Protein AF-A0A8T4PYJ3-F1 (afdb_monomer_lite)

Radius of gyration: 24.44 Å; chains: 1; bounding box: 60×29×69 Å

Structure (mmCIF, N/CA/C/O backbone):
data_AF-A0A8T4PYJ3-F1
#
_entry.id   AF-A0A8T4PYJ3-F1
#
loop_
_atom_site.group_PDB
_atom_site.id
_atom_site.type_symbol
_atom_site.label_atom_id
_atom_site.label_alt_id
_atom_site.label_comp_id
_atom_site.label_asym_id
_atom_site.label_entity_id
_atom_site.label_seq_id
_atom_site.pdbx_PDB_ins_code
_atom_site.Cartn_x
_atom_site.Cartn_y
_atom_site.Cartn_z
_atom_site.occupancy
_atom_site.B_iso_or_equiv
_atom_site.auth_seq_id
_atom_site.auth_comp_id
_atom_site.auth_asym_id
_atom_site.auth_atom_id
_atom_site.pdbx_PDB_model_num
ATOM 1 N N . MET A 1 1 ? 39.683 3.654 -13.444 1.00 40.28 1 MET A N 1
ATOM 2 C CA . MET A 1 1 ? 38.482 3.177 -12.714 1.00 40.28 1 MET A CA 1
ATOM 3 C C . MET A 1 1 ? 37.579 4.296 -12.174 1.00 40.28 1 MET A C 1
ATOM 5 O O . MET A 1 1 ? 36.386 4.210 -12.408 1.00 40.28 1 MET A O 1
ATOM 9 N N . LYS A 1 2 ? 38.078 5.385 -11.558 1.00 26.36 2 LYS A N 1
ATOM 10 C CA . LYS A 1 2 ? 37.210 6.480 -11.047 1.00 26.36 2 LYS A CA 1
ATOM 11 C C . LYS A 1 2 ? 36.545 7.378 -12.116 1.00 26.36 2 LYS A C 1
ATOM 13 O O . LYS A 1 2 ? 35.480 7.921 -11.864 1.00 26.36 2 LYS A O 1
ATOM 18 N N . LYS A 1 3 ? 37.121 7.502 -13.321 1.00 25.11 3 LYS A N 1
ATOM 19 C CA . LYS A 1 3 ? 36.569 8.345 -14.409 1.00 25.11 3 LYS A CA 1
ATOM 20 C C . LYS A 1 3 ? 35.465 7.668 -15.247 1.00 25.11 3 LYS A C 1
ATOM 22 O O . LYS A 1 3 ? 34.653 8.366 -15.833 1.00 25.11 3 LYS A O 1
ATOM 27 N N . LEU A 1 4 ? 35.394 6.330 -15.250 1.00 27.36 4 LEU A N 1
ATOM 28 C CA . LEU A 1 4 ? 34.370 5.560 -15.979 1.00 27.36 4 LEU A CA 1
ATOM 29 C C . LEU A 1 4 ? 33.040 5.494 -15.200 1.00 27.36 4 LEU A C 1
ATOM 31 O O . LEU A 1 4 ? 31.969 5.568 -15.787 1.00 27.36 4 LEU A O 1
ATOM 35 N N . PHE A 1 5 ? 33.119 5.439 -13.866 1.00 27.09 5 PHE A N 1
ATOM 36 C CA . PHE A 1 5 ? 31.958 5.440 -12.968 1.00 27.09 5 PHE A CA 1
ATOM 37 C C . PHE A 1 5 ? 31.241 6.802 -12.947 1.00 27.09 5 PHE A C 1
ATOM 39 O O . PHE A 1 5 ? 30.021 6.863 -12.861 1.00 27.09 5 PHE A O 1
ATOM 46 N N . LEU A 1 6 ? 31.994 7.898 -13.105 1.00 23.45 6 LEU A N 1
ATOM 47 C CA . LEU A 1 6 ? 31.446 9.255 -13.163 1.00 23.45 6 LEU A CA 1
ATOM 48 C C . LEU A 1 6 ? 30.715 9.527 -14.491 1.00 23.45 6 LEU A C 1
ATOM 50 O O . LEU A 1 6 ? 29.697 10.205 -14.496 1.00 23.45 6 LEU A O 1
ATOM 54 N N . PHE A 1 7 ? 31.177 8.947 -15.605 1.00 28.73 7 PHE A N 1
ATOM 55 C CA . PHE A 1 7 ? 30.516 9.091 -16.909 1.00 28.73 7 PHE A CA 1
ATOM 56 C C . PHE A 1 7 ? 29.247 8.225 -17.017 1.00 28.73 7 PHE A C 1
ATOM 58 O O . PHE A 1 7 ? 28.253 8.684 -17.578 1.00 28.73 7 PHE A O 1
ATOM 65 N N . PHE A 1 8 ? 29.250 7.032 -16.400 1.00 28.97 8 PHE A N 1
ATOM 66 C CA . PHE A 1 8 ? 28.081 6.146 -16.270 1.00 28.97 8 PHE A CA 1
ATOM 67 C C . PHE A 1 8 ? 26.987 6.755 -15.376 1.00 28.97 8 PHE A C 1
ATOM 69 O O . PHE A 1 8 ? 25.806 6.578 -15.645 1.00 28.97 8 PHE A O 1
ATOM 76 N N . LEU A 1 9 ? 27.363 7.543 -14.360 1.00 28.16 9 LEU A N 1
ATOM 77 C CA . LEU A 1 9 ? 26.413 8.304 -13.545 1.00 28.16 9 LEU A CA 1
ATOM 78 C C . LEU A 1 9 ? 25.854 9.518 -14.314 1.00 28.16 9 LEU A C 1
ATOM 80 O O . LEU A 1 9 ? 24.657 9.759 -14.276 1.00 28.16 9 LEU A O 1
ATOM 84 N N . ILE A 1 10 ? 26.689 10.257 -15.058 1.00 28.81 10 ILE A N 1
ATOM 85 C CA . ILE A 1 10 ? 26.297 11.513 -15.730 1.00 28.81 10 ILE A CA 1
ATOM 86 C C . ILE A 1 10 ? 25.428 11.286 -16.982 1.00 28.81 10 ILE A C 1
ATOM 88 O O . ILE A 1 10 ? 24.526 12.078 -17.237 1.00 28.81 10 ILE A O 1
ATOM 92 N N . THR A 1 11 ? 25.619 10.196 -17.734 1.00 29.64 11 THR A N 1
ATOM 93 C CA . THR A 1 11 ? 24.737 9.875 -18.881 1.00 29.64 11 THR A CA 1
ATOM 94 C C . THR A 1 11 ? 23.429 9.197 -18.465 1.00 29.64 11 THR A C 1
ATOM 96 O O . THR A 1 11 ? 22.411 9.412 -19.117 1.00 29.64 11 THR A O 1
ATOM 99 N N . LEU A 1 12 ? 23.408 8.490 -17.328 1.00 28.30 12 LEU A N 1
ATOM 100 C CA . LEU A 1 12 ? 22.177 7.977 -16.716 1.00 28.30 12 LEU A CA 1
ATOM 101 C C . LEU A 1 12 ? 21.389 9.075 -15.967 1.00 28.30 12 LEU A C 1
ATOM 103 O O . LEU A 1 12 ? 20.182 8.946 -15.790 1.00 28.30 12 LEU A O 1
ATOM 107 N N . LEU A 1 13 ? 22.034 10.176 -15.557 1.00 27.08 13 LEU A N 1
ATOM 108 C CA . LEU A 1 13 ? 21.401 11.301 -14.847 1.00 27.08 13 LEU A CA 1
ATOM 109 C C . LEU A 1 13 ? 20.693 12.316 -15.762 1.00 27.08 13 LEU A C 1
ATOM 111 O O . LEU A 1 13 ? 19.818 13.036 -15.284 1.00 27.08 13 LEU A O 1
ATOM 115 N N . LEU A 1 14 ? 21.028 12.390 -17.055 1.00 27.86 14 LEU A N 1
ATOM 116 C CA . LEU A 1 14 ? 20.532 13.463 -17.936 1.00 27.86 14 LEU A CA 1
ATOM 117 C C . LEU A 1 14 ? 19.271 13.116 -18.746 1.00 27.86 14 LEU A C 1
ATOM 119 O O . LEU A 1 14 ? 18.621 14.027 -19.249 1.00 27.86 14 LEU A O 1
ATOM 123 N N . LEU A 1 15 ? 18.877 11.842 -18.829 1.00 31.94 15 LEU A N 1
ATOM 124 C CA . LEU A 1 15 ? 17.635 11.409 -19.501 1.00 31.94 15 LEU A CA 1
ATOM 125 C C . LEU A 1 15 ? 16.570 10.861 -18.533 1.00 31.94 15 LEU A C 1
ATOM 127 O O . LEU A 1 15 ? 15.455 10.559 -18.952 1.00 31.94 15 LEU A O 1
ATOM 131 N N . SER A 1 16 ? 16.886 10.791 -17.237 1.00 35.06 16 SER A N 1
ATOM 132 C CA . SER A 1 16 ? 16.088 10.058 -16.245 1.00 35.06 16 SER A CA 1
ATOM 133 C C . SER A 1 16 ? 15.466 10.937 -15.168 1.00 35.06 16 SER A C 1
ATOM 135 O O . SER A 1 16 ? 14.689 10.422 -14.383 1.00 35.06 16 SER A O 1
ATOM 137 N N . SER A 1 17 ? 15.769 12.234 -15.068 1.00 36.66 17 SER A N 1
ATOM 138 C CA . SER A 1 17 ? 15.274 13.031 -13.933 1.00 36.66 17 SER A CA 1
ATOM 139 C C . SER A 1 17 ? 13.752 13.192 -13.945 1.00 36.66 17 SER A C 1
ATOM 141 O O . SER A 1 17 ? 13.126 13.062 -12.903 1.00 36.66 17 SER A O 1
ATOM 143 N N . VAL A 1 18 ? 13.140 13.388 -15.117 1.00 38.69 18 VAL A N 1
ATOM 144 C CA . VAL A 1 18 ? 11.680 13.532 -15.244 1.00 38.69 18 VAL A CA 1
ATOM 145 C C . VAL A 1 18 ? 10.974 12.178 -15.179 1.00 38.69 18 VAL A C 1
ATOM 147 O O . VAL A 1 18 ? 9.979 12.060 -14.474 1.00 38.69 18 VAL A O 1
ATOM 150 N N . ALA A 1 19 ? 11.504 11.143 -15.842 1.00 45.97 19 ALA A N 1
ATOM 151 C CA . ALA A 1 19 ? 10.936 9.794 -15.789 1.00 45.97 19 ALA A CA 1
ATOM 152 C C . ALA A 1 19 ? 11.077 9.176 -14.386 1.00 45.97 19 ALA A C 1
ATOM 154 O O . ALA A 1 19 ? 10.092 8.706 -13.826 1.00 45.97 19 ALA A O 1
ATOM 155 N N . ALA A 1 20 ? 12.252 9.279 -13.755 1.00 56.66 20 ALA A N 1
ATOM 156 C CA . ALA A 1 20 ? 12.471 8.809 -12.389 1.00 56.66 20 ALA A CA 1
ATOM 157 C C . ALA A 1 20 ? 11.654 9.611 -11.370 1.00 56.66 20 ALA A C 1
ATOM 159 O O . ALA A 1 20 ? 11.056 9.001 -10.490 1.00 56.66 20 ALA A O 1
ATOM 160 N N . GLN A 1 21 ? 11.557 10.942 -11.500 1.00 57.34 21 GLN A N 1
ATOM 161 C CA . GLN A 1 21 ? 10.687 11.734 -10.624 1.00 57.34 21 GLN A CA 1
ATOM 162 C C . GLN A 1 21 ? 9.213 11.365 -10.823 1.00 57.34 21 GLN A C 1
ATOM 164 O O . GLN A 1 21 ? 8.510 11.143 -9.844 1.00 57.34 21 GLN A O 1
ATOM 169 N N . SER A 1 22 ? 8.755 11.204 -12.068 1.00 67.19 22 SER A N 1
ATOM 170 C CA . SER A 1 22 ? 7.383 10.771 -12.343 1.00 67.19 22 SER A CA 1
ATOM 171 C C . SER A 1 22 ? 7.099 9.368 -11.800 1.00 67.19 22 SER A C 1
ATOM 173 O O . SER A 1 22 ? 6.019 9.124 -11.271 1.00 67.19 22 SER A O 1
ATOM 175 N N . ASN A 1 23 ? 8.083 8.464 -11.837 1.00 84.25 23 ASN A N 1
ATOM 176 C CA . ASN A 1 23 ? 7.970 7.135 -11.246 1.00 84.25 23 ASN A CA 1
ATOM 177 C C . ASN A 1 23 ? 7.866 7.215 -9.716 1.00 84.25 23 ASN A C 1
ATOM 179 O O . ASN A 1 23 ? 7.060 6.496 -9.129 1.00 84.25 23 ASN A O 1
ATOM 183 N N . LEU A 1 24 ? 8.632 8.104 -9.072 1.00 83.31 24 LEU A N 1
ATOM 184 C CA . LEU A 1 24 ? 8.543 8.352 -7.630 1.00 83.31 24 LEU A CA 1
ATOM 185 C C . LEU A 1 24 ? 7.174 8.922 -7.237 1.00 83.31 24 LEU A C 1
ATOM 187 O O . LEU A 1 24 ? 6.556 8.423 -6.300 1.00 83.31 24 LEU A O 1
ATOM 191 N N . ASP A 1 25 ? 6.656 9.901 -7.976 1.00 88.56 25 ASP A N 1
ATOM 192 C CA . ASP A 1 25 ? 5.344 10.498 -7.697 1.00 88.56 25 ASP A CA 1
ATOM 193 C C . ASP A 1 25 ? 4.218 9.456 -7.849 1.00 88.56 25 ASP A C 1
ATOM 195 O O . ASP A 1 25 ? 3.363 9.306 -6.973 1.00 88.56 25 ASP A O 1
ATOM 199 N N . LEU A 1 26 ? 4.266 8.639 -8.908 1.00 89.19 26 LEU A N 1
ATOM 200 C CA . LEU A 1 26 ? 3.312 7.549 -9.129 1.00 89.19 26 LEU A CA 1
ATOM 201 C C . LEU A 1 26 ? 3.383 6.482 -8.024 1.00 89.19 26 LEU A C 1
ATOM 203 O O . LEU A 1 26 ? 2.344 5.978 -7.588 1.00 89.19 26 LEU A O 1
ATOM 207 N N . GLN A 1 27 ? 4.582 6.141 -7.540 1.00 88.06 27 GLN A N 1
ATOM 208 C CA . GLN A 1 27 ? 4.754 5.236 -6.398 1.00 88.06 27 GLN A CA 1
ATOM 209 C C . GLN A 1 27 ? 4.223 5.850 -5.101 1.00 88.06 27 GLN A C 1
ATOM 211 O O . GLN A 1 27 ? 3.621 5.144 -4.286 1.00 88.06 27 GLN A O 1
ATOM 216 N N . LEU A 1 28 ? 4.429 7.152 -4.895 1.00 88.75 28 LEU A N 1
ATOM 217 C CA . LEU A 1 28 ? 3.908 7.874 -3.742 1.00 88.75 28 LEU A CA 1
ATOM 218 C C . LEU A 1 28 ? 2.377 7.806 -3.703 1.00 88.75 28 LEU A C 1
ATOM 220 O O . LEU A 1 28 ? 1.819 7.448 -2.667 1.00 88.75 28 LEU A O 1
ATOM 224 N N . GLU A 1 29 ? 1.704 8.041 -4.829 1.00 92.19 29 GLU A N 1
ATOM 225 C CA . GLU A 1 29 ? 0.245 7.920 -4.943 1.00 92.19 29 GLU A CA 1
ATOM 226 C C . GLU A 1 29 ? -0.263 6.516 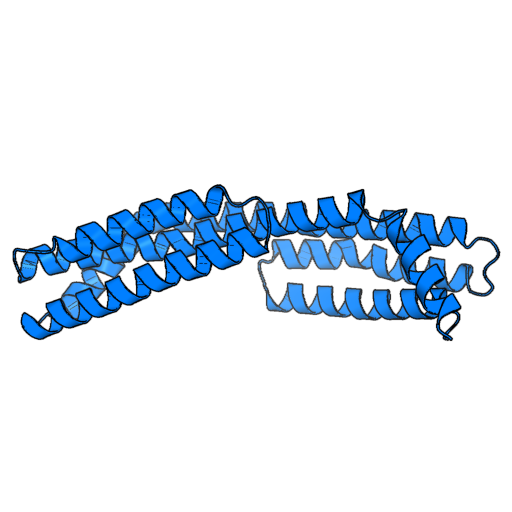-4.574 1.00 92.19 29 GLU A C 1
ATOM 228 O O . GLU A 1 29 ? -1.228 6.378 -3.817 1.00 92.19 29 GLU A O 1
ATOM 233 N N . VAL A 1 30 ? 0.419 5.455 -5.029 1.00 89.69 30 VAL A N 1
ATOM 234 C CA . VAL A 1 30 ? 0.076 4.069 -4.655 1.00 89.69 30 VAL A CA 1
ATOM 235 C C . VAL A 1 30 ? 0.202 3.857 -3.147 1.00 89.69 30 VAL A C 1
ATOM 237 O O . VAL A 1 30 ? -0.663 3.224 -2.528 1.00 89.69 30 VAL A O 1
ATOM 240 N N . ARG A 1 31 ? 1.267 4.388 -2.533 1.00 90.19 31 ARG A N 1
ATOM 241 C CA . ARG A 1 31 ? 1.483 4.292 -1.084 1.00 90.19 31 ARG A CA 1
ATOM 242 C C . ARG A 1 31 ? 0.410 5.053 -0.308 1.00 90.19 31 ARG A C 1
ATOM 244 O O . ARG A 1 31 ? -0.129 4.497 0.646 1.00 90.19 31 ARG A O 1
ATOM 251 N N . LEU A 1 32 ? 0.063 6.267 -0.730 1.00 90.50 32 LEU A N 1
ATOM 252 C CA . LEU A 1 32 ? -0.992 7.076 -0.114 1.00 90.50 32 LEU A CA 1
ATOM 253 C C . LEU A 1 32 ? -2.353 6.372 -0.174 1.00 90.50 32 LEU A C 1
ATOM 255 O O . LEU A 1 32 ? -3.028 6.262 0.850 1.00 90.50 32 LEU A O 1
ATOM 259 N N . ALA A 1 33 ? -2.722 5.806 -1.327 1.00 89.81 33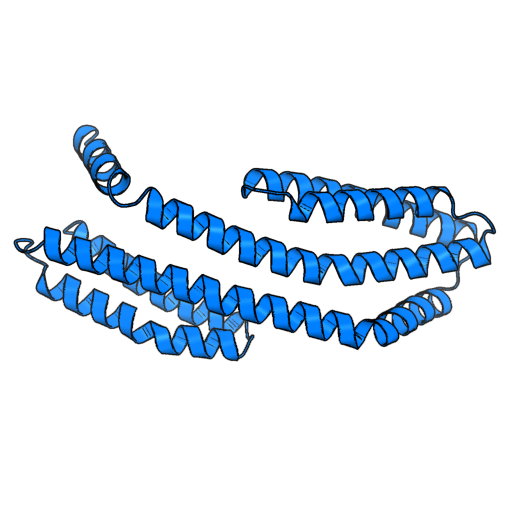 ALA A N 1
ATOM 260 C CA . ALA A 1 33 ? -3.967 5.051 -1.472 1.00 89.81 33 ALA A CA 1
ATOM 261 C C . ALA A 1 33 ? -4.009 3.805 -0.565 1.00 89.81 33 ALA A C 1
ATOM 263 O O . ALA A 1 33 ? -5.045 3.489 0.025 1.00 89.81 33 ALA A O 1
ATOM 264 N N . ASN A 1 34 ? -2.881 3.103 -0.407 1.00 90.06 34 ASN A N 1
ATOM 265 C CA . ASN A 1 34 ? -2.796 1.959 0.502 1.00 90.06 34 ASN A CA 1
ATOM 266 C C . ASN A 1 34 ? -2.919 2.376 1.973 1.00 90.06 34 ASN A C 1
ATOM 268 O O . ASN A 1 34 ? -3.587 1.698 2.751 1.00 90.06 34 ASN A O 1
ATOM 272 N N . LEU A 1 35 ? -2.282 3.483 2.355 1.00 90.06 35 LEU A N 1
ATOM 273 C CA . LEU A 1 35 ? -2.336 4.005 3.719 1.00 90.06 35 LEU A CA 1
ATOM 274 C C . LEU A 1 35 ? -3.742 4.451 4.093 1.00 90.06 35 LEU A C 1
ATOM 276 O O . LEU A 1 35 ? -4.186 4.135 5.189 1.00 90.06 35 LEU A O 1
ATOM 280 N N . GLU A 1 36 ? -4.468 5.103 3.185 1.00 89.38 36 GLU A N 1
ATOM 281 C CA . GLU A 1 36 ? -5.872 5.452 3.410 1.00 89.38 36 GLU A CA 1
ATOM 282 C C . GLU A 1 36 ? -6.711 4.198 3.706 1.00 89.38 36 GLU A C 1
ATOM 284 O O . GLU A 1 36 ? -7.430 4.132 4.707 1.00 89.38 36 GLU A O 1
ATOM 289 N N . ARG A 1 37 ? -6.542 3.154 2.885 1.00 90.75 37 ARG A N 1
ATOM 290 C CA . ARG A 1 37 ? -7.197 1.853 3.075 1.00 90.75 37 ARG A CA 1
ATOM 291 C C . ARG A 1 37 ? -6.838 1.206 4.418 1.00 90.75 37 ARG A C 1
ATOM 293 O O . ARG A 1 37 ? -7.704 0.608 5.048 1.00 90.75 37 ARG A O 1
ATOM 300 N N . MET A 1 38 ? -5.581 1.298 4.853 1.00 89.00 38 MET A N 1
ATOM 301 C CA . MET A 1 38 ? -5.102 0.706 6.112 1.00 89.00 38 MET A CA 1
ATOM 302 C C . MET A 1 38 ? -5.484 1.520 7.355 1.00 89.00 38 MET A C 1
ATOM 304 O O . MET A 1 38 ? -5.727 0.945 8.414 1.00 89.00 38 MET A O 1
ATOM 308 N N . ALA A 1 39 ? -5.554 2.846 7.244 1.00 89.38 39 ALA A N 1
ATOM 309 C CA . ALA A 1 39 ? -5.868 3.736 8.357 1.00 89.38 39 ALA A CA 1
ATOM 310 C C . ALA A 1 39 ? -7.343 3.649 8.768 1.00 89.38 39 ALA A C 1
ATOM 312 O O . ALA A 1 39 ? -7.664 3.814 9.945 1.00 89.38 39 ALA A O 1
ATOM 313 N N . ARG A 1 40 ? -8.249 3.359 7.825 1.00 93.50 40 ARG A N 1
ATOM 314 C CA . ARG A 1 40 ? -9.690 3.352 8.099 1.00 93.50 40 ARG A CA 1
ATOM 315 C C . ARG A 1 40 ? -10.127 2.272 9.109 1.00 93.50 40 ARG A C 1
ATOM 317 O O . ARG A 1 40 ? -10.838 2.622 10.048 1.00 93.50 40 ARG A O 1
ATOM 324 N N . PRO A 1 41 ? -9.687 1.001 9.027 1.00 91.75 41 PRO A N 1
ATOM 325 C CA . PRO A 1 41 ? -9.962 0.016 10.079 1.00 91.75 41 PRO A CA 1
ATOM 326 C C . PRO A 1 41 ? -9.425 0.414 11.459 1.00 91.75 41 PRO A C 1
ATOM 328 O O . PRO A 1 41 ? -10.079 0.147 12.469 1.00 91.75 41 PRO A O 1
ATOM 331 N N . ILE A 1 42 ? -8.259 1.071 11.515 1.00 93.81 42 ILE A N 1
ATOM 332 C CA . ILE A 1 42 ? -7.675 1.572 12.770 1.00 93.81 42 ILE A CA 1
ATOM 333 C C . ILE A 1 42 ? -8.595 2.635 13.367 1.00 93.81 42 ILE A C 1
ATOM 335 O O . ILE A 1 42 ? -8.995 2.513 14.520 1.00 93.81 42 ILE A O 1
ATOM 339 N N . GLU A 1 43 ? -9.002 3.617 12.564 1.00 95.38 43 GLU A N 1
ATOM 340 C CA . GLU A 1 43 ? -9.934 4.668 12.972 1.00 95.38 43 GLU A CA 1
ATOM 341 C C . GLU A 1 43 ? -11.231 4.091 13.557 1.00 95.38 43 GLU A C 1
ATOM 343 O O . GLU A 1 43 ? -11.604 4.424 14.682 1.00 95.38 43 GLU A O 1
ATOM 348 N N . ILE A 1 44 ? -11.895 3.185 12.829 1.00 96.88 44 ILE A N 1
ATOM 349 C CA . ILE A 1 44 ? -13.143 2.548 13.280 1.00 96.88 44 ILE A CA 1
ATOM 350 C C . ILE A 1 44 ? -12.931 1.786 14.594 1.00 96.88 44 ILE A C 1
ATOM 352 O O . ILE A 1 44 ? -13.767 1.848 15.497 1.00 96.88 44 ILE A O 1
ATOM 356 N N . THR A 1 45 ? -11.795 1.103 14.731 1.00 95.44 45 THR A N 1
ATOM 357 C CA . THR A 1 45 ? -11.436 0.393 15.964 1.00 95.44 45 THR A CA 1
ATOM 358 C C . THR A 1 45 ? -11.242 1.363 17.127 1.00 95.44 45 THR A C 1
ATOM 360 O O . THR A 1 45 ? -11.764 1.113 18.213 1.00 95.44 45 THR A O 1
ATOM 363 N N . MET A 1 46 ? -10.569 2.496 16.905 1.00 97.31 46 MET A N 1
ATOM 364 C CA . MET A 1 46 ? -10.405 3.533 17.925 1.00 97.31 46 MET A CA 1
ATOM 365 C C . MET A 1 46 ? -11.761 4.095 18.364 1.00 97.31 46 MET A C 1
ATOM 367 O O . MET A 1 46 ? -12.010 4.201 19.561 1.00 97.31 46 MET A O 1
ATOM 371 N N . TYR A 1 47 ? -12.679 4.375 17.431 1.00 97.38 47 TYR A N 1
ATOM 372 C CA . TYR A 1 47 ? -14.043 4.795 17.777 1.00 97.38 47 TYR A CA 1
ATOM 373 C C . TYR A 1 47 ? -14.764 3.769 18.661 1.00 97.38 47 TYR A C 1
ATOM 375 O O . TYR A 1 47 ? -15.299 4.137 19.710 1.00 97.38 47 TYR A O 1
ATOM 383 N N . ALA A 1 48 ? -14.751 2.491 18.271 1.00 97.12 48 ALA A N 1
ATOM 384 C CA . ALA A 1 48 ? -15.417 1.427 19.018 1.00 97.12 48 ALA A CA 1
ATOM 385 C C . ALA A 1 48 ? -14.816 1.237 20.422 1.00 97.12 48 ALA A C 1
ATOM 387 O O . ALA A 1 48 ? -15.553 1.123 21.402 1.00 97.12 48 ALA A O 1
ATOM 388 N N . MET A 1 49 ? -13.484 1.250 20.534 1.00 96.81 49 MET A N 1
ATOM 389 C CA . MET A 1 49 ? -12.781 1.101 21.810 1.00 96.81 49 MET A CA 1
ATOM 390 C C . MET A 1 49 ? -13.009 2.294 22.739 1.00 96.81 49 MET A C 1
ATOM 392 O O . MET A 1 49 ? -13.283 2.090 23.917 1.00 96.81 49 MET A O 1
ATOM 396 N N . THR A 1 50 ? -12.956 3.527 22.227 1.00 97.06 50 THR A N 1
ATOM 397 C CA . THR A 1 50 ? -13.256 4.728 23.022 1.00 97.06 50 THR A CA 1
ATOM 398 C C . THR A 1 50 ? -14.692 4.706 23.539 1.00 97.06 50 THR A C 1
ATOM 400 O O . THR A 1 50 ? -14.911 5.008 24.707 1.00 97.06 50 THR A O 1
ATOM 403 N N . SER A 1 51 ? -15.663 4.318 22.701 1.00 96.12 51 SER A N 1
ATOM 404 C CA . SER A 1 51 ? -17.061 4.170 23.135 1.00 96.12 51 SER A CA 1
ATOM 405 C C . SER A 1 51 ? -17.188 3.128 24.241 1.00 96.12 51 SER A C 1
ATOM 407 O O . SER A 1 51 ? -17.814 3.385 25.262 1.00 96.12 51 SER A O 1
ATOM 409 N N . TYR A 1 52 ? -16.561 1.963 24.059 1.00 96.56 52 TYR A N 1
ATOM 410 C CA . TYR A 1 52 ? -16.600 0.890 25.046 1.00 96.56 52 TYR A CA 1
ATOM 411 C C . TYR A 1 52 ? -15.991 1.305 26.389 1.00 96.56 52 TYR A C 1
ATOM 413 O O . TYR A 1 52 ? -16.593 1.051 27.427 1.00 96.56 52 TYR A O 1
ATOM 421 N N . ILE A 1 53 ? -14.829 1.967 26.379 1.00 96.81 53 ILE A N 1
ATOM 422 C CA . ILE A 1 53 ? -14.220 2.480 27.611 1.00 96.81 53 ILE A CA 1
ATOM 423 C C . ILE A 1 53 ? -15.118 3.528 28.269 1.00 96.81 53 ILE A C 1
ATOM 425 O O . ILE A 1 53 ? -15.330 3.453 29.473 1.00 96.81 53 ILE A O 1
ATOM 429 N N . GLY A 1 54 ? -15.720 4.434 27.494 1.00 95.19 54 GLY A N 1
ATOM 430 C CA . GLY A 1 54 ? -16.686 5.397 28.026 1.00 95.19 54 GLY A CA 1
ATOM 431 C C . GLY A 1 54 ? -17.875 4.729 28.727 1.00 95.19 54 GLY A C 1
ATOM 432 O O . GLY A 1 54 ? -18.308 5.201 29.771 1.00 95.19 54 GLY A O 1
ATOM 433 N N . GLU A 1 55 ? -18.362 3.598 28.210 1.00 95.06 55 GLU A N 1
ATOM 434 C CA . GLU A 1 55 ? -19.462 2.841 28.824 1.00 95.06 55 GLU A CA 1
ATOM 435 C C . GLU A 1 55 ? -19.078 2.159 30.144 1.00 95.06 55 GLU A C 1
ATOM 437 O O . GLU A 1 55 ? -19.917 2.071 31.037 1.00 95.06 55 GLU A O 1
ATOM 442 N N . ILE A 1 56 ? -17.842 1.660 30.280 1.00 94.12 56 ILE A N 1
ATOM 443 C CA . ILE A 1 56 ? -17.420 0.922 31.487 1.00 94.12 56 ILE A CA 1
ATOM 444 C C . ILE A 1 56 ? -16.735 1.795 32.545 1.00 94.12 56 ILE A C 1
ATOM 446 O O . ILE A 1 56 ? -16.771 1.445 33.719 1.00 94.12 56 ILE A O 1
ATOM 450 N N . ASN A 1 57 ? -16.101 2.897 32.141 1.00 88.69 57 ASN A N 1
ATOM 451 C CA . ASN A 1 57 ? -15.302 3.770 33.007 1.00 88.69 57 ASN A CA 1
ATOM 452 C C . ASN A 1 57 ? -15.959 5.143 33.235 1.00 88.69 57 ASN A C 1
ATOM 454 O O . ASN A 1 57 ? -15.557 5.879 34.128 1.00 88.69 57 ASN A O 1
ATOM 458 N N . GLY A 1 58 ? -16.927 5.546 32.402 1.00 85.88 58 GLY A N 1
ATOM 459 C CA . GLY A 1 58 ? -17.526 6.888 32.428 1.00 85.88 58 GLY A CA 1
ATOM 460 C C . GLY A 1 58 ? -16.616 8.008 31.900 1.00 85.88 58 GLY A C 1
ATOM 461 O O . GLY A 1 58 ? -17.118 9.046 31.476 1.00 85.88 58 GLY A O 1
ATOM 462 N N . ASP A 1 59 ? -15.299 7.786 31.853 1.00 90.69 59 ASP A N 1
ATOM 463 C CA . ASP A 1 59 ? -14.305 8.692 31.275 1.00 90.69 59 ASP A CA 1
ATOM 464 C C . ASP A 1 59 ? -13.472 7.983 30.195 1.00 90.69 59 ASP A C 1
ATOM 466 O O . ASP A 1 59 ? -12.901 6.911 30.401 1.00 90.69 59 ASP A O 1
ATOM 470 N N . ALA A 1 60 ? -13.398 8.602 29.019 1.00 94.12 60 ALA A N 1
ATOM 471 C CA . ALA A 1 60 ? -12.545 8.181 27.912 1.00 94.12 60 ALA A CA 1
ATOM 472 C C . ALA A 1 60 ? -11.822 9.379 27.270 1.00 94.12 60 ALA A C 1
ATOM 474 O O . ALA A 1 60 ? -11.438 9.322 26.101 1.00 94.12 60 ALA A O 1
ATOM 475 N N . SER A 1 61 ? -11.664 10.480 28.008 1.00 95.31 61 SER A N 1
ATOM 476 C CA . SER A 1 61 ? -11.126 11.758 27.529 1.00 95.31 61 SER A CA 1
ATOM 477 C C . SER A 1 61 ? -9.731 11.623 26.909 1.00 95.31 61 SER A C 1
ATOM 479 O O . SER A 1 61 ? -9.515 12.078 25.785 1.00 95.31 61 SER A O 1
ATOM 481 N N . ASN A 1 62 ? -8.799 10.918 27.561 1.00 96.00 62 ASN A N 1
ATOM 482 C CA . ASN A 1 62 ? -7.461 10.687 27.002 1.00 96.00 62 ASN A CA 1
ATOM 483 C C . ASN A 1 62 ? -7.517 9.885 25.688 1.00 96.00 62 ASN A C 1
ATOM 485 O O . ASN A 1 62 ? -6.866 10.228 24.700 1.00 96.00 62 ASN A O 1
ATOM 489 N N . MET A 1 63 ? -8.369 8.857 25.628 1.00 96.75 63 MET A N 1
ATOM 490 C CA . MET A 1 63 ? -8.587 8.092 24.398 1.00 96.75 63 MET A CA 1
ATOM 491 C C . MET A 1 63 ? -9.213 8.941 23.286 1.00 96.75 63 MET A C 1
ATOM 493 O O . MET A 1 63 ? -8.852 8.777 22.121 1.00 96.75 63 MET A O 1
ATOM 497 N N . GLN A 1 64 ? -10.129 9.855 23.620 1.00 96.75 64 GLN A N 1
ATOM 498 C CA . GLN A 1 64 ? -10.704 10.803 22.662 1.00 96.75 64 GLN A CA 1
ATOM 499 C C . GLN A 1 64 ? -9.631 11.743 22.102 1.00 96.75 64 GLN A C 1
ATOM 501 O O . GLN A 1 64 ? -9.579 11.925 20.884 1.00 96.75 64 GLN A O 1
ATOM 506 N N . SER A 1 65 ? -8.741 12.262 22.952 1.00 97.75 65 SER A N 1
ATOM 507 C CA . SER A 1 65 ? -7.601 13.091 22.542 1.00 97.75 65 SER A CA 1
ATOM 508 C C . SER A 1 65 ? -6.647 12.337 21.613 1.00 97.75 65 SER A C 1
ATOM 510 O O . SER A 1 65 ? -6.301 12.838 20.544 1.00 97.75 65 SER A O 1
ATOM 512 N N . LEU A 1 66 ? -6.275 11.100 21.956 1.00 97.50 66 LEU A N 1
ATOM 513 C CA . LEU A 1 66 ? -5.418 10.253 21.116 1.00 97.50 66 LEU A CA 1
ATOM 514 C C . LEU A 1 66 ? -6.079 9.913 19.774 1.00 97.50 66 LEU A C 1
ATOM 516 O O . LEU A 1 66 ? -5.423 9.944 18.734 1.00 97.50 66 LEU A O 1
ATOM 520 N N . LYS A 1 67 ? -7.389 9.643 19.773 1.00 96.94 67 LYS A N 1
ATOM 521 C CA . LYS A 1 67 ? -8.171 9.466 18.544 1.00 96.94 67 LYS A CA 1
ATOM 522 C C . LYS A 1 67 ? -8.160 10.728 17.682 1.00 96.94 67 LYS A C 1
ATOM 524 O O . LYS A 1 67 ? -7.925 10.615 16.485 1.00 96.94 67 LYS A O 1
ATOM 529 N N . SER A 1 68 ? -8.369 11.911 18.263 1.00 97.38 68 SER A N 1
ATOM 530 C CA . SER A 1 68 ? -8.283 13.179 17.523 1.00 97.38 68 SER A CA 1
ATOM 531 C C . SER A 1 68 ? -6.896 13.369 16.910 1.00 97.38 68 SER A C 1
ATOM 533 O O . SER A 1 68 ? -6.787 13.606 15.712 1.00 97.38 68 SER A O 1
ATOM 535 N N . GLY A 1 69 ? -5.835 13.140 17.690 1.00 96.81 69 GLY A N 1
ATOM 536 C CA . GLY A 1 69 ? -4.463 13.208 17.188 1.00 96.81 69 GLY A CA 1
ATOM 537 C C . GLY A 1 69 ? -4.196 12.224 16.044 1.00 96.81 69 GLY A C 1
ATOM 538 O O . GLY A 1 69 ? -3.475 12.551 15.104 1.00 96.81 69 GLY A O 1
ATOM 539 N N . PHE A 1 70 ? -4.806 11.035 16.069 1.00 94.88 70 PHE A N 1
ATOM 540 C CA . PHE A 1 70 ? -4.725 10.098 14.948 1.00 94.88 70 PHE A CA 1
ATOM 541 C C . PHE A 1 70 ? -5.444 10.623 13.699 1.00 94.88 70 PHE A C 1
ATOM 543 O O . PHE A 1 70 ? -4.924 10.458 12.598 1.00 94.88 70 PHE A O 1
ATOM 550 N N . LEU A 1 71 ? -6.604 11.273 13.836 1.00 94.69 71 LEU A N 1
ATOM 551 C CA . LEU A 1 71 ? -7.313 11.885 12.703 1.00 94.69 71 LEU A CA 1
ATOM 552 C C . LEU A 1 71 ? -6.506 13.031 12.074 1.00 94.69 71 LEU A C 1
ATOM 554 O O . LEU A 1 71 ? -6.443 13.134 10.843 1.00 94.69 71 LEU A O 1
ATOM 558 N N . ASP A 1 72 ? -5.832 13.832 12.898 1.00 95.75 72 ASP A N 1
ATOM 559 C CA . ASP A 1 72 ? -4.921 14.883 12.440 1.00 95.75 72 ASP A CA 1
ATOM 560 C C . ASP A 1 72 ? -3.709 14.277 11.717 1.00 95.75 72 ASP A C 1
ATOM 562 O O . ASP A 1 72 ? -3.375 14.679 10.598 1.00 95.75 72 ASP A O 1
ATOM 566 N N . ALA A 1 73 ? -3.096 13.237 12.294 1.00 89.75 73 ALA A N 1
ATOM 567 C CA . ALA A 1 73 ? -1.986 12.513 11.674 1.00 89.75 73 ALA A CA 1
ATOM 568 C C . ALA A 1 73 ? -2.400 11.848 10.350 1.00 89.75 73 ALA A C 1
ATOM 570 O O . ALA A 1 73 ? -1.668 11.927 9.362 1.00 89.75 73 ALA A O 1
ATOM 571 N N . LYS A 1 74 ? -3.600 11.255 10.288 1.00 89.69 74 LYS A N 1
ATOM 572 C CA . LYS A 1 74 ? -4.176 10.686 9.063 1.00 89.69 74 LYS A CA 1
ATOM 573 C C . LYS A 1 74 ? -4.342 11.753 7.982 1.00 89.69 74 LYS A C 1
ATOM 575 O O . LYS A 1 74 ? -3.978 11.524 6.831 1.00 89.69 74 LYS A O 1
ATOM 580 N N . SER A 1 75 ? -4.847 12.929 8.344 1.00 91.38 75 SER A N 1
ATOM 581 C CA . SER A 1 75 ? -4.989 14.051 7.408 1.00 91.38 75 SER A CA 1
ATOM 582 C C . SER A 1 75 ? -3.627 14.536 6.908 1.00 91.38 75 SER A C 1
ATOM 584 O O . SER A 1 75 ? -3.454 14.777 5.714 1.00 91.38 75 SER A O 1
ATOM 586 N N . ALA A 1 76 ? -2.627 14.586 7.790 1.00 90.06 76 ALA A N 1
ATOM 587 C CA . ALA A 1 76 ? -1.261 14.936 7.428 1.00 90.06 76 ALA A CA 1
ATOM 588 C C . ALA A 1 76 ? -0.610 13.935 6.459 1.00 90.06 76 ALA A C 1
ATOM 590 O O . ALA A 1 76 ? 0.180 14.384 5.627 1.00 90.06 76 ALA A O 1
ATOM 591 N N . LEU A 1 77 ? -0.925 12.630 6.532 1.00 84.81 77 LEU A N 1
ATOM 592 C CA . LEU A 1 77 ? -0.422 11.617 5.586 1.00 84.81 77 LEU A CA 1
ATOM 593 C C . LEU A 1 77 ? -0.782 11.979 4.143 1.00 84.81 77 LEU A C 1
ATOM 595 O O . LEU A 1 77 ? 0.081 11.921 3.274 1.00 84.81 77 LEU A O 1
ATOM 599 N N . ARG A 1 78 ? -2.023 12.420 3.899 1.00 83.88 78 ARG A N 1
ATOM 600 C CA . ARG A 1 78 ? -2.504 12.810 2.560 1.00 83.88 78 ARG A CA 1
ATOM 601 C C . ARG A 1 78 ? -1.773 14.020 1.978 1.00 83.88 78 ARG A C 1
ATOM 603 O O . ARG A 1 78 ? -1.766 14.196 0.768 1.00 83.88 78 ARG A O 1
ATOM 610 N N . ALA A 1 79 ? -1.182 14.852 2.833 1.00 89.75 79 ALA A N 1
ATOM 611 C CA . ALA A 1 79 ? -0.445 16.041 2.423 1.00 89.75 79 ALA A CA 1
ATOM 612 C C . ALA A 1 79 ? 1.034 15.764 2.101 1.00 89.75 79 ALA A C 1
ATOM 614 O O . ALA A 1 79 ? 1.732 16.689 1.684 1.00 89.75 79 ALA A O 1
ATOM 615 N N . ALA A 1 80 ? 1.523 14.535 2.313 1.00 88.50 80 ALA A N 1
ATOM 616 C CA . ALA A 1 80 ? 2.912 14.194 2.039 1.00 88.50 80 ALA A CA 1
ATOM 617 C C . ALA A 1 80 ? 3.223 14.306 0.542 1.00 88.50 80 ALA A C 1
ATOM 619 O O . ALA A 1 80 ? 2.507 13.747 -0.287 1.00 88.50 80 ALA A O 1
ATOM 620 N N . LYS A 1 81 ? 4.319 14.990 0.207 1.00 90.62 81 LYS A N 1
ATOM 621 C CA . LYS A 1 81 ? 4.763 15.191 -1.183 1.00 90.62 81 LYS A CA 1
ATOM 622 C C . LYS A 1 81 ? 5.971 14.346 -1.558 1.00 90.62 81 LYS A C 1
ATOM 624 O O . LYS A 1 81 ? 6.350 14.298 -2.720 1.00 90.62 81 LYS A O 1
ATOM 629 N N . THR A 1 82 ? 6.604 13.709 -0.577 1.00 90.06 82 THR A N 1
ATOM 630 C CA . THR A 1 82 ? 7.802 12.894 -0.787 1.00 90.06 82 THR A CA 1
ATOM 631 C C . THR A 1 82 ? 7.740 11.615 0.038 1.00 90.06 82 THR A C 1
ATOM 633 O O . THR A 1 82 ? 7.060 11.555 1.064 1.00 90.06 82 THR A O 1
ATOM 636 N N . HIS A 1 83 ? 8.482 10.586 -0.378 1.00 86.81 83 HIS A N 1
ATOM 637 C CA . HIS A 1 83 ? 8.584 9.341 0.385 1.00 86.81 83 HIS A CA 1
ATOM 638 C C . HIS A 1 83 ? 9.154 9.532 1.802 1.00 86.81 83 HIS A C 1
ATOM 640 O O . HIS A 1 83 ? 8.530 9.014 2.726 1.00 86.81 83 HIS A O 1
ATOM 646 N N . PRO A 1 84 ? 10.246 10.297 2.025 1.00 90.88 84 PRO A N 1
ATOM 647 C CA . PRO A 1 84 ? 10.762 10.510 3.378 1.00 90.88 84 PRO A CA 1
ATOM 648 C C . PRO A 1 84 ? 9.779 11.261 4.283 1.00 90.88 84 PRO A C 1
ATOM 650 O O . PRO A 1 84 ? 9.631 10.926 5.456 1.00 90.88 84 PRO A O 1
ATOM 653 N N . GLU A 1 85 ? 9.069 12.256 3.738 1.00 92.50 85 GLU A N 1
ATOM 654 C CA . GLU A 1 85 ? 8.014 12.954 4.476 1.00 92.50 85 GLU A CA 1
ATOM 655 C C . GLU A 1 85 ? 6.877 11.993 4.851 1.00 92.50 85 GLU A C 1
ATOM 657 O O . GLU A 1 85 ? 6.391 12.011 5.985 1.00 92.50 85 GLU A O 1
ATOM 662 N N . LEU A 1 86 ? 6.467 11.136 3.912 1.00 85.44 86 LEU A N 1
ATOM 663 C CA . LEU A 1 86 ? 5.450 10.124 4.158 1.00 85.44 86 LEU A CA 1
ATOM 664 C C . LEU A 1 86 ? 5.887 9.146 5.260 1.00 85.44 86 LEU A C 1
ATOM 666 O O . LEU A 1 86 ? 5.100 8.865 6.160 1.00 85.44 86 LEU A O 1
ATOM 670 N N . ASP A 1 87 ? 7.136 8.678 5.235 1.00 82.19 87 ASP A N 1
ATOM 671 C CA . ASP A 1 87 ? 7.693 7.765 6.241 1.00 82.19 87 ASP A CA 1
ATOM 672 C C . ASP A 1 87 ? 7.679 8.382 7.647 1.00 82.19 87 ASP A C 1
ATOM 674 O O . ASP A 1 87 ? 7.214 7.749 8.598 1.00 82.19 87 ASP A O 1
ATOM 678 N N . ALA A 1 88 ? 8.102 9.643 7.778 1.00 88.38 88 ALA A N 1
ATOM 679 C CA . ALA A 1 88 ? 8.066 10.363 9.050 1.00 88.38 88 ALA A CA 1
ATOM 680 C C . ALA A 1 88 ? 6.633 10.491 9.600 1.00 88.38 88 ALA A C 1
ATOM 682 O O . ALA A 1 88 ? 6.385 10.291 10.792 1.00 88.38 88 ALA A O 1
ATOM 683 N N . LYS A 1 89 ? 5.657 10.774 8.730 1.00 89.62 89 LYS A N 1
ATOM 684 C CA . LYS A 1 89 ? 4.244 10.874 9.125 1.00 89.62 89 LYS A CA 1
ATOM 685 C C . LYS A 1 89 ? 3.641 9.517 9.498 1.00 89.62 89 LYS A C 1
ATOM 687 O O . LYS A 1 89 ? 2.852 9.457 10.439 1.00 89.62 89 LYS A O 1
ATOM 692 N N . ILE A 1 90 ? 4.025 8.429 8.820 1.00 83.25 90 ILE A N 1
ATOM 693 C CA . ILE A 1 90 ? 3.623 7.061 9.196 1.00 83.25 90 ILE A CA 1
ATOM 694 C C . ILE A 1 90 ? 4.118 6.742 10.606 1.00 83.25 90 ILE A C 1
ATOM 696 O O . ILE A 1 90 ? 3.349 6.236 11.421 1.00 83.25 90 ILE A O 1
ATOM 700 N N . GLN A 1 91 ? 5.377 7.065 10.914 1.00 83.69 91 GLN A N 1
ATOM 701 C CA . GLN A 1 91 ? 5.941 6.850 12.248 1.00 83.69 91 GLN A CA 1
ATOM 702 C C . GLN A 1 91 ? 5.178 7.640 13.319 1.00 83.69 91 GLN A C 1
ATOM 704 O O . GLN A 1 91 ? 4.823 7.079 14.355 1.00 83.69 91 GLN A O 1
ATOM 709 N N . ALA A 1 92 ? 4.857 8.911 13.052 1.00 87.06 92 ALA A N 1
ATOM 710 C CA . ALA A 1 92 ? 4.066 9.736 13.964 1.00 87.06 92 ALA A CA 1
ATOM 711 C C . ALA A 1 92 ? 2.660 9.153 14.209 1.00 87.06 92 ALA A C 1
ATOM 713 O O . ALA A 1 92 ? 2.238 9.026 15.359 1.00 87.06 92 ALA A O 1
ATOM 714 N N . ALA A 1 93 ? 1.958 8.733 13.151 1.00 86.69 93 ALA A N 1
ATOM 715 C CA . ALA A 1 93 ? 0.657 8.075 13.274 1.00 86.69 93 ALA A CA 1
ATOM 716 C C . ALA A 1 93 ? 0.761 6.753 14.059 1.00 86.69 93 ALA A C 1
ATOM 718 O O . ALA A 1 93 ? -0.050 6.496 14.949 1.00 86.69 93 ALA A O 1
ATOM 719 N N . GLY A 1 94 ? 1.790 5.944 13.786 1.00 86.00 94 GLY A N 1
ATOM 720 C CA . GLY A 1 94 ? 2.059 4.690 14.492 1.00 86.00 94 GLY A CA 1
ATOM 721 C C . GLY A 1 94 ? 2.315 4.887 15.987 1.00 86.00 94 GLY A C 1
ATOM 722 O O . GLY A 1 94 ? 1.784 4.134 16.802 1.00 86.00 94 GLY A O 1
ATOM 723 N N . ALA A 1 95 ? 3.047 5.937 16.369 1.00 91.56 95 ALA A N 1
ATOM 724 C CA . ALA A 1 95 ? 3.271 6.280 17.772 1.00 91.56 95 ALA A CA 1
ATOM 725 C C . ALA A 1 95 ? 1.963 6.634 18.503 1.00 91.56 95 ALA A C 1
ATOM 727 O O . ALA A 1 95 ? 1.776 6.247 19.656 1.00 91.56 95 ALA A O 1
ATOM 728 N N . ILE A 1 96 ? 1.035 7.329 17.836 1.00 92.56 96 ILE A N 1
ATOM 729 C CA . ILE A 1 96 ? -0.286 7.646 18.400 1.00 92.56 96 ILE A CA 1
ATOM 730 C C . ILE A 1 96 ? -1.119 6.374 18.581 1.00 92.56 96 ILE A C 1
ATOM 732 O O . ILE A 1 96 ? -1.724 6.189 19.635 1.00 92.56 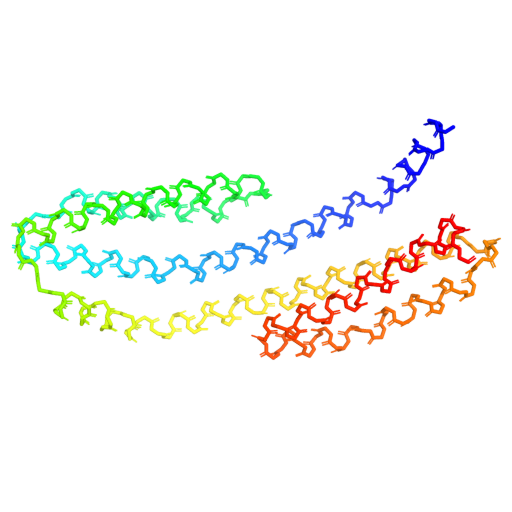96 ILE A O 1
ATOM 736 N N . VAL A 1 97 ? -1.113 5.472 17.594 1.00 91.38 97 VAL A N 1
ATOM 737 C CA . VAL A 1 97 ? -1.795 4.169 17.695 1.00 91.38 97 VAL A CA 1
ATOM 738 C C . VAL A 1 97 ? -1.225 3.337 18.849 1.00 91.38 97 VAL A C 1
ATOM 740 O O . VAL A 1 97 ? -1.991 2.736 19.601 1.00 91.38 97 VAL A O 1
ATOM 743 N N . GLY A 1 98 ? 0.100 3.344 19.034 1.00 92.88 98 GLY A N 1
ATOM 744 C CA . GLY A 1 98 ? 0.766 2.699 20.169 1.00 92.88 98 GLY A CA 1
ATOM 745 C C . GLY A 1 98 ? 0.261 3.231 21.512 1.00 92.88 98 GLY A C 1
ATOM 746 O O . GLY A 1 98 ? -0.264 2.461 22.315 1.00 92.88 98 GLY A O 1
ATOM 747 N N . LYS A 1 99 ? 0.303 4.556 21.702 1.00 97.69 99 LYS A N 1
ATOM 748 C CA . LYS A 1 99 ? -0.214 5.222 22.911 1.00 97.69 99 LYS A CA 1
ATOM 749 C C . LYS A 1 99 ? -1.695 4.931 23.151 1.00 97.69 99 LYS A C 1
ATOM 751 O O . LYS A 1 99 ? -2.099 4.669 24.278 1.00 97.69 99 LYS A O 1
ATOM 756 N N . PHE A 1 100 ? -2.513 4.935 22.097 1.00 97.00 100 PHE A N 1
ATOM 757 C CA . PHE A 1 100 ? -3.929 4.584 22.201 1.00 97.00 100 PHE A CA 1
ATOM 758 C C . PHE A 1 100 ? -4.126 3.137 22.655 1.00 97.00 100 PHE A C 1
ATOM 760 O O . PHE A 1 100 ? -4.983 2.868 23.494 1.00 97.00 100 PHE A O 1
ATOM 767 N N . SER A 1 101 ? -3.334 2.198 22.129 1.00 95.12 101 SER A N 1
ATOM 768 C CA . SER A 1 101 ? -3.410 0.798 22.546 1.00 95.12 101 SER A CA 1
ATOM 769 C C . SER A 1 101 ? -2.989 0.604 24.001 1.00 95.12 101 SER A C 1
ATOM 771 O O . SER A 1 101 ? -3.571 -0.251 24.670 1.00 95.12 101 SER A O 1
ATOM 773 N N . GLU A 1 102 ? -1.976 1.326 24.474 1.00 97.94 102 GLU A N 1
ATOM 774 C CA . GLU A 1 102 ? -1.528 1.290 25.870 1.00 97.94 102 GLU A CA 1
ATOM 775 C C . GLU A 1 102 ? -2.603 1.846 26.806 1.00 97.94 102 GLU A C 1
ATOM 777 O O . GLU A 1 102 ? -2.976 1.177 27.770 1.00 97.94 102 GLU A O 1
ATOM 782 N N . GLU A 1 103 ? -3.171 3.005 26.464 1.00 97.31 103 GLU A N 1
ATOM 783 C CA . GLU A 1 103 ? -4.278 3.615 27.201 1.00 97.31 103 GLU A CA 1
ATOM 784 C C . GLU A 1 103 ? -5.487 2.675 27.262 1.00 97.31 103 GLU A C 1
ATOM 786 O O . GLU A 1 103 ? -5.998 2.391 28.343 1.00 97.31 103 GLU A O 1
ATOM 791 N N . TYR A 1 104 ? -5.908 2.122 26.118 1.00 95.62 104 TYR A N 1
ATOM 792 C CA . TYR A 1 104 ? -7.018 1.173 26.067 1.00 95.62 104 TYR A CA 1
ATOM 793 C C . TYR A 1 104 ? -6.775 -0.028 26.982 1.00 95.62 104 TYR A C 1
ATOM 795 O O . TYR A 1 104 ? -7.653 -0.386 27.760 1.00 95.62 104 TYR A O 1
ATOM 803 N N . LYS A 1 105 ? -5.585 -0.643 26.921 1.00 96.50 105 LYS A N 1
ATOM 804 C CA . LYS A 1 105 ? -5.236 -1.791 27.773 1.00 96.50 105 LYS A CA 1
ATOM 805 C C . LYS A 1 105 ? -5.263 -1.423 29.254 1.00 96.50 105 LYS A C 1
ATOM 807 O O . LYS A 1 105 ? -5.773 -2.204 30.054 1.00 96.50 105 LYS A O 1
ATOM 812 N N . SER A 1 106 ? -4.734 -0.253 29.609 1.00 96.56 106 SER A N 1
ATOM 813 C CA . SER A 1 106 ? -4.743 0.257 30.981 1.00 96.56 106 SER A CA 1
ATOM 814 C C . SER A 1 106 ? -6.175 0.403 31.504 1.00 96.56 106 SER A C 1
ATOM 816 O O . SER A 1 106 ? -6.545 -0.237 32.491 1.00 96.56 106 SER A O 1
ATOM 818 N N . GLN A 1 107 ? -7.015 1.143 30.775 1.00 96.19 107 GLN A N 1
ATOM 819 C CA . GLN A 1 107 ? -8.413 1.399 31.130 1.00 96.19 107 GLN A CA 1
ATOM 820 C C . GLN A 1 107 ? -9.248 0.116 31.164 1.00 96.19 107 GLN A C 1
ATOM 822 O O . GLN A 1 107 ? -10.060 -0.086 32.069 1.00 96.19 107 GLN A O 1
ATOM 827 N N . PHE A 1 108 ? -9.028 -0.776 30.197 1.00 96.06 108 PHE A N 1
ATOM 828 C CA . PHE A 1 108 ? -9.696 -2.067 30.119 1.00 96.06 108 PHE A CA 1
ATOM 829 C C . PHE A 1 108 ? -9.382 -2.930 31.346 1.00 96.06 108 PHE A C 1
ATOM 831 O O . PHE A 1 108 ? -10.295 -3.474 31.962 1.00 96.06 108 PHE A O 1
ATOM 838 N N . ASN A 1 109 ? -8.109 -3.039 31.733 1.00 95.56 109 ASN A N 1
ATOM 839 C CA . ASN A 1 109 ? -7.701 -3.861 32.871 1.00 95.56 109 ASN A CA 1
ATOM 840 C C . ASN A 1 109 ? -8.155 -3.263 34.208 1.00 95.56 109 ASN A C 1
ATOM 842 O O . ASN A 1 109 ? -8.679 -3.993 35.051 1.00 95.56 109 ASN A O 1
ATOM 846 N N . ALA A 1 110 ? -8.002 -1.947 34.387 1.00 94.88 110 ALA A N 1
ATOM 847 C CA . ALA A 1 110 ? -8.406 -1.245 35.605 1.00 94.88 110 ALA A CA 1
ATOM 848 C C . ALA A 1 110 ? -9.905 -1.419 35.905 1.00 94.88 110 ALA A C 1
ATOM 850 O O . ALA A 1 110 ? -10.291 -1.617 37.055 1.00 94.88 110 ALA A O 1
ATOM 851 N N . ASN A 1 111 ? -10.733 -1.440 34.858 1.00 93.94 111 ASN A N 1
ATOM 852 C CA . ASN A 1 111 ? -12.189 -1.535 34.966 1.00 93.94 111 ASN A CA 1
ATOM 853 C C . ASN A 1 111 ? -12.739 -2.948 34.720 1.00 93.94 111 ASN A C 1
ATOM 855 O O . ASN A 1 111 ? -13.935 -3.111 34.485 1.00 93.94 111 ASN A O 1
ATOM 859 N N . LYS A 1 112 ? -11.882 -3.982 34.773 1.00 93.56 112 LYS A N 1
ATOM 860 C CA . LYS A 1 112 ? -12.264 -5.395 34.567 1.00 93.56 112 LYS A CA 1
ATOM 861 C C . LYS A 1 112 ? -13.087 -5.603 33.287 1.00 93.56 112 LYS A C 1
ATOM 863 O O . LYS A 1 112 ? -14.119 -6.276 33.293 1.00 93.56 112 LYS A O 1
ATOM 868 N N . GLY A 1 113 ? -12.630 -4.998 32.194 1.00 94.06 113 GLY A N 1
ATOM 869 C CA . GLY A 1 113 ? -13.285 -5.045 30.897 1.00 94.06 113 GLY A CA 1
ATOM 870 C C . GLY A 1 113 ? -13.586 -6.474 30.435 1.00 94.06 113 GLY A C 1
ATOM 871 O O . GLY A 1 113 ? -12.850 -7.428 30.694 1.00 94.06 113 GLY A O 1
ATOM 872 N N . ASN A 1 114 ? -14.688 -6.622 29.708 1.00 97.00 114 ASN A N 1
ATOM 873 C CA . ASN A 1 114 ? -15.115 -7.874 29.105 1.00 97.00 114 ASN A CA 1
ATOM 874 C C . ASN A 1 114 ? -14.657 -7.936 27.642 1.00 97.00 114 ASN A C 1
ATOM 876 O O . ASN A 1 114 ? -15.170 -7.220 26.776 1.00 97.00 114 ASN A O 1
ATOM 880 N N . ALA A 1 115 ? -13.713 -8.836 27.360 1.00 95.44 115 ALA A N 1
ATOM 881 C CA . ALA A 1 115 ? -13.087 -8.951 26.046 1.00 95.44 115 ALA A CA 1
ATOM 882 C C . ALA A 1 115 ? -14.092 -9.329 24.947 1.00 95.44 115 ALA A C 1
ATOM 884 O O . ALA A 1 115 ? -14.007 -8.810 23.837 1.00 95.44 115 ALA A O 1
ATOM 885 N N . LEU A 1 116 ? -15.079 -10.179 25.253 1.00 96.94 116 LEU A N 1
ATOM 886 C CA . LEU A 1 116 ? -16.096 -10.590 24.283 1.00 96.94 116 LEU A CA 1
ATOM 887 C C . LEU A 1 116 ? -17.004 -9.421 23.893 1.00 96.94 116 LEU A C 1
ATOM 889 O O . LEU A 1 116 ? -17.325 -9.258 22.717 1.00 96.94 116 LEU A O 1
ATOM 893 N N . VAL A 1 117 ? -17.377 -8.575 24.858 1.00 96.88 117 VAL A N 1
ATOM 894 C CA . VAL A 1 117 ? -18.186 -7.375 24.593 1.00 96.88 117 VAL A CA 1
ATOM 895 C C . VAL A 1 117 ? -17.400 -6.371 23.749 1.00 96.88 117 VAL A C 1
ATOM 897 O O . VAL A 1 117 ? -17.932 -5.854 22.765 1.00 96.88 117 VAL A O 1
ATOM 900 N N . ALA A 1 118 ? -16.129 -6.135 24.084 1.00 93.94 118 ALA A N 1
ATOM 901 C CA . ALA A 1 118 ? -15.264 -5.243 23.315 1.00 93.94 118 ALA A CA 1
ATOM 902 C C . ALA A 1 118 ? -15.070 -5.732 21.868 1.00 93.94 118 ALA A C 1
ATOM 904 O O . ALA A 1 118 ? -15.273 -4.967 20.923 1.00 93.94 118 ALA A O 1
ATOM 905 N N . LEU A 1 119 ? -14.753 -7.018 21.679 1.00 94.88 119 LEU A N 1
ATOM 906 C CA . LEU A 1 119 ? -14.601 -7.625 20.354 1.00 94.88 119 LEU A CA 1
ATOM 907 C C . LEU A 1 119 ? -15.900 -7.578 19.549 1.00 94.88 119 LEU A C 1
ATOM 909 O O . LEU A 1 119 ? -15.862 -7.274 18.357 1.00 94.88 119 LEU A O 1
ATOM 913 N N . LYS A 1 120 ? -17.054 -7.813 20.188 1.00 97.19 120 LYS A N 1
ATOM 914 C CA . LYS A 1 120 ? -18.358 -7.684 19.532 1.00 97.19 120 LYS A CA 1
ATOM 915 C C . LYS A 1 120 ? -18.589 -6.258 19.029 1.00 97.19 120 LYS A C 1
ATOM 917 O O . LYS A 1 120 ? -18.982 -6.094 17.881 1.00 97.19 120 LYS A O 1
ATOM 922 N N . LYS A 1 121 ? -18.297 -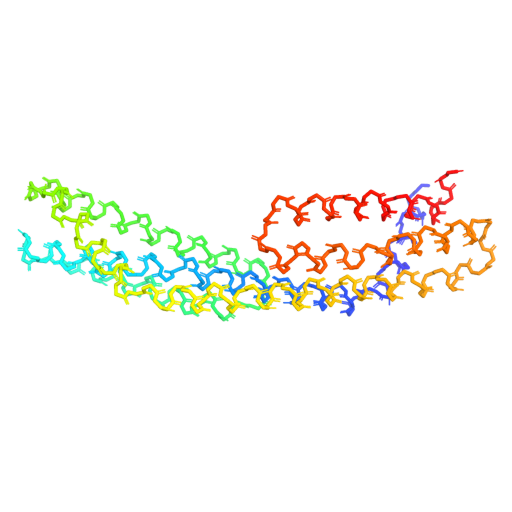5.232 19.837 1.00 95.94 121 LYS A N 1
ATOM 923 C CA . LYS A 1 121 ? -18.437 -3.823 19.421 1.00 95.94 121 LYS A CA 1
ATOM 924 C C . LYS A 1 121 ? -17.541 -3.471 18.234 1.00 95.94 121 LYS A C 1
ATOM 926 O O . LYS A 1 121 ? -18.004 -2.820 17.302 1.00 95.94 121 LYS A O 1
ATOM 931 N N . ILE A 1 122 ? -16.288 -3.931 18.240 1.00 95.50 122 ILE A N 1
ATOM 932 C CA . ILE A 1 122 ? -15.367 -3.742 17.107 1.00 95.50 122 ILE A CA 1
ATOM 933 C C . ILE A 1 122 ? -15.909 -4.452 15.860 1.00 95.50 122 ILE A C 1
ATOM 935 O O . ILE A 1 122 ? -15.978 -3.849 14.792 1.00 95.50 122 ILE A O 1
ATOM 939 N N . GLY A 1 123 ? -16.342 -5.708 15.999 1.00 96.25 123 GLY A N 1
ATOM 940 C CA . GLY A 1 123 ? -16.896 -6.496 14.900 1.00 96.25 123 GLY A CA 1
ATOM 941 C C . GLY A 1 123 ? -18.168 -5.892 14.304 1.00 96.25 123 GLY A C 1
ATOM 942 O O . GLY A 1 123 ? -18.304 -5.840 13.083 1.00 96.25 123 GLY A O 1
ATOM 943 N N . ASP A 1 124 ? -19.077 -5.391 15.142 1.00 97.75 124 ASP A N 1
ATOM 944 C CA . ASP A 1 124 ? -20.298 -4.712 14.702 1.00 97.75 124 ASP A CA 1
ATOM 945 C C . ASP A 1 124 ? -19.956 -3.406 13.959 1.00 97.75 124 ASP A C 1
ATOM 947 O O . ASP A 1 124 ? -20.481 -3.161 12.872 1.00 97.75 124 ASP A O 1
ATOM 951 N N . ALA A 1 125 ? -19.001 -2.616 14.466 1.00 97.62 125 ALA A N 1
ATOM 952 C CA . ALA A 1 125 ? -18.528 -1.408 13.789 1.00 97.62 125 ALA A CA 1
ATOM 953 C C . ALA A 1 125 ? -17.870 -1.715 12.429 1.00 97.62 125 ALA A C 1
ATOM 955 O O . ALA A 1 125 ? -18.139 -1.036 11.437 1.00 97.62 125 ALA A O 1
ATOM 956 N N . TRP A 1 126 ? -17.052 -2.768 12.346 1.00 97.31 126 TRP A N 1
ATOM 957 C CA . TRP A 1 126 ? -16.429 -3.205 11.092 1.00 97.31 126 TRP A CA 1
ATOM 958 C C . TRP A 1 126 ? -17.451 -3.712 10.075 1.00 97.31 126 TRP A C 1
ATOM 960 O O . TRP A 1 126 ? -17.313 -3.432 8.886 1.00 97.31 126 TRP A O 1
ATOM 970 N N . LYS A 1 127 ? -18.492 -4.431 10.518 1.00 98.00 127 LYS A N 1
ATOM 971 C CA . LYS A 1 127 ? -19.586 -4.869 9.638 1.00 98.00 127 LYS A CA 1
ATOM 972 C C . LYS A 1 127 ? -20.308 -3.681 9.009 1.00 98.00 127 LYS A C 1
ATOM 974 O O . LYS A 1 1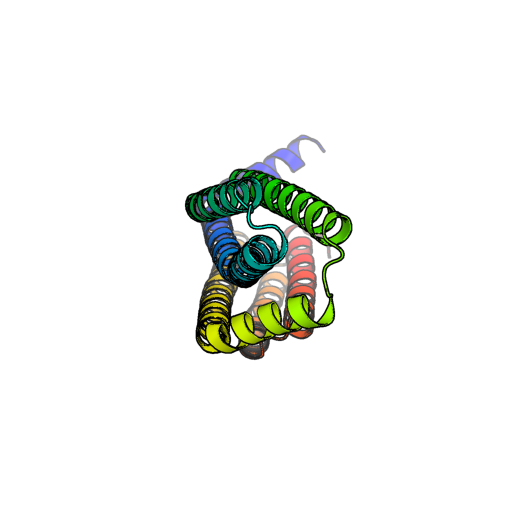27 ? -20.551 -3.704 7.806 1.00 98.00 127 LYS A O 1
ATOM 979 N N . LEU A 1 128 ? -20.602 -2.644 9.795 1.00 97.62 128 LEU A N 1
ATOM 980 C CA . LEU A 1 128 ? -21.230 -1.418 9.293 1.00 97.62 128 LEU A CA 1
ATOM 981 C C . LEU A 1 128 ? -20.319 -0.665 8.311 1.00 97.62 128 LEU A C 1
ATOM 983 O O . LEU A 1 128 ? -20.798 -0.152 7.303 1.00 97.62 128 LEU A O 1
ATOM 987 N N . ALA A 1 129 ? -19.008 -0.650 8.562 1.00 97.25 129 ALA A N 1
ATOM 988 C CA . ALA A 1 129 ? -18.018 0.001 7.701 1.00 97.25 129 ALA A CA 1
ATOM 989 C C . ALA A 1 129 ? -17.596 -0.833 6.472 1.00 97.25 129 ALA A C 1
ATOM 991 O O . ALA A 1 129 ? -16.828 -0.350 5.639 1.00 97.25 129 ALA A O 1
ATOM 992 N N . LYS A 1 130 ? -18.088 -2.073 6.313 1.00 97.25 130 LYS A N 1
ATOM 993 C CA . LYS A 1 130 ? -17.653 -2.977 5.235 1.00 97.25 130 LYS A CA 1
ATOM 994 C C . LYS A 1 130 ? -17.773 -2.365 3.826 1.00 97.25 130 LYS A C 1
ATOM 996 O O . LYS A 1 130 ? -16.796 -2.474 3.085 1.00 97.25 130 LYS A O 1
ATOM 1001 N N . PRO A 1 131 ? -18.883 -1.703 3.437 1.00 98.00 131 PRO A N 1
ATOM 1002 C CA . PRO A 1 131 ? -18.981 -1.097 2.106 1.00 98.00 131 PRO A CA 1
ATOM 1003 C C . PRO A 1 131 ? -17.894 -0.045 1.848 1.00 98.00 131 PRO A C 1
ATOM 1005 O O . PRO A 1 131 ? -17.371 0.062 0.740 1.00 98.00 131 PRO A O 1
ATOM 1008 N N . GLU A 1 132 ? -17.509 0.705 2.882 1.00 97.00 132 GLU A N 1
ATOM 1009 C CA . GLU A 1 132 ? -16.429 1.686 2.799 1.00 97.00 132 GLU A CA 1
ATOM 1010 C C . GLU A 1 132 ? -15.060 1.006 2.657 1.00 97.00 132 GLU A C 1
ATOM 1012 O O . GLU A 1 132 ? -14.262 1.413 1.812 1.00 97.00 132 GLU A O 1
ATOM 1017 N N . PHE A 1 133 ? -14.796 -0.066 3.416 1.00 96.44 133 PHE A N 1
ATOM 1018 C CA . PHE A 1 133 ? -13.567 -0.855 3.267 1.00 96.44 133 PHE A CA 1
ATOM 1019 C C . PHE A 1 133 ? -13.429 -1.441 1.858 1.00 96.44 133 PHE A C 1
ATOM 1021 O O . PHE A 1 133 ? -12.352 -1.360 1.264 1.00 96.44 133 PHE A O 1
ATOM 1028 N N . ASP A 1 134 ? -14.515 -1.993 1.308 1.00 97.19 134 ASP A N 1
ATOM 1029 C CA . ASP A 1 134 ? -14.539 -2.541 -0.050 1.00 97.19 134 ASP A CA 1
ATOM 1030 C C . ASP A 1 134 ? -14.270 -1.436 -1.092 1.00 97.19 134 ASP A C 1
ATOM 1032 O O . ASP A 1 134 ? -13.492 -1.634 -2.029 1.00 97.19 134 ASP A O 1
ATOM 1036 N N . SER A 1 135 ? -14.859 -0.249 -0.903 1.00 97.94 135 SER A N 1
ATOM 1037 C CA . SER A 1 135 ? -14.635 0.924 -1.758 1.00 97.94 135 SER A CA 1
ATOM 1038 C C . SER A 1 135 ? -13.172 1.384 -1.732 1.00 97.94 135 SER A C 1
ATOM 1040 O O . SER A 1 135 ? -12.541 1.506 -2.782 1.00 97.94 135 SER A O 1
ATOM 1042 N N . LEU A 1 136 ? -12.581 1.542 -0.542 1.00 95.25 136 LEU A N 1
ATOM 1043 C CA . LEU A 1 136 ? -11.170 1.915 -0.388 1.00 95.25 136 LEU A CA 1
ATOM 1044 C C . LEU A 1 136 ? -10.227 0.864 -0.983 1.00 95.25 136 LEU A C 1
ATOM 1046 O O . LEU A 1 136 ? -9.229 1.212 -1.616 1.00 95.25 136 LEU A O 1
ATOM 1050 N N . ALA A 1 137 ? -10.546 -0.423 -0.823 1.00 94.44 137 ALA A N 1
ATOM 1051 C CA . ALA A 1 137 ? -9.789 -1.501 -1.446 1.00 94.44 137 ALA A CA 1
ATOM 1052 C C . ALA A 1 137 ? -9.843 -1.422 -2.977 1.00 94.44 137 ALA A C 1
ATOM 1054 O O . ALA A 1 137 ? -8.809 -1.558 -3.632 1.00 94.44 137 ALA A O 1
ATOM 1055 N N . ASN A 1 138 ? -11.017 -1.162 -3.555 1.00 97.62 138 ASN A N 1
ATOM 1056 C CA . ASN A 1 138 ? -11.166 -0.979 -4.997 1.00 97.62 138 ASN A CA 1
ATOM 1057 C C . ASN A 1 138 ? -10.373 0.230 -5.503 1.00 97.62 138 ASN A C 1
ATOM 1059 O O . ASN A 1 138 ? -9.628 0.089 -6.472 1.00 97.62 138 ASN A O 1
ATOM 1063 N N . THR A 1 139 ? -10.478 1.378 -4.831 1.00 96.94 139 THR A N 1
ATOM 1064 C CA . THR A 1 139 ? -9.714 2.588 -5.166 1.00 96.94 139 THR A CA 1
ATOM 1065 C C . THR A 1 139 ? -8.214 2.319 -5.146 1.00 96.94 139 THR A C 1
ATOM 1067 O O . THR A 1 139 ? -7.526 2.611 -6.122 1.00 96.94 139 THR A O 1
ATOM 1070 N N . TYR A 1 140 ? -7.708 1.687 -4.083 1.00 94.81 140 TYR A N 1
ATOM 1071 C CA . TYR A 1 140 ? -6.302 1.296 -3.987 1.00 94.81 140 TYR A CA 1
ATOM 1072 C C . TYR A 1 140 ? -5.856 0.437 -5.176 1.00 94.81 140 TYR A C 1
ATOM 1074 O O . TYR A 1 140 ? -4.832 0.727 -5.793 1.00 94.81 140 TYR A O 1
ATOM 1082 N N . TRP A 1 141 ? -6.624 -0.597 -5.527 1.00 95.25 141 TRP A N 1
ATOM 1083 C CA . TRP A 1 141 ? -6.258 -1.487 -6.628 1.00 95.25 141 TRP A CA 1
ATOM 1084 C C . TRP A 1 141 ? -6.309 -0.804 -7.996 1.00 95.25 141 TRP A C 1
ATOM 1086 O O . TRP A 1 141 ? -5.469 -1.108 -8.842 1.00 95.25 141 TRP A O 1
ATOM 1096 N N . GLN A 1 142 ? -7.229 0.140 -8.214 1.00 97.31 142 GLN A N 1
ATOM 1097 C CA . GLN A 1 142 ? -7.247 0.931 -9.448 1.00 97.31 142 GLN A CA 1
ATOM 1098 C C . GLN A 1 142 ? -6.026 1.848 -9.551 1.00 97.31 142 GLN A C 1
ATOM 1100 O O . GLN A 1 142 ? -5.348 1.827 -10.578 1.00 97.31 142 GLN A O 1
ATOM 1105 N N . VAL A 1 143 ? -5.699 2.579 -8.476 1.00 95.06 143 VAL A N 1
ATOM 1106 C CA . VAL A 1 143 ? -4.505 3.441 -8.418 1.00 95.06 143 VAL A CA 1
ATOM 1107 C C . VAL A 1 143 ? -3.238 2.610 -8.622 1.00 95.06 143 VAL A C 1
ATOM 1109 O O . VAL A 1 143 ? -2.424 2.927 -9.484 1.00 95.06 143 VAL A O 1
ATOM 1112 N N . ARG A 1 144 ? -3.094 1.490 -7.899 1.00 92.50 144 ARG A N 1
ATOM 1113 C CA . ARG A 1 144 ? -1.945 0.585 -8.038 1.00 92.50 144 ARG A CA 1
ATOM 1114 C C . ARG A 1 144 ? -1.804 0.057 -9.456 1.00 92.50 144 ARG A C 1
ATOM 1116 O O . ARG A 1 144 ? -0.707 0.119 -9.996 1.00 92.50 144 ARG A O 1
ATOM 1123 N N . LYS A 1 145 ? -2.884 -0.441 -10.064 1.00 95.19 145 LYS A N 1
ATOM 1124 C CA . LYS A 1 145 ? -2.835 -0.959 -11.435 1.00 95.19 145 LYS A CA 1
ATOM 1125 C C . LYS A 1 145 ? -2.405 0.128 -12.422 1.00 95.19 145 LYS A C 1
ATOM 1127 O O . LYS A 1 145 ? -1.454 -0.083 -13.166 1.00 95.19 145 LYS A O 1
ATOM 1132 N N . GLY A 1 146 ? -3.089 1.274 -12.412 1.00 94.62 146 GLY A N 1
ATOM 1133 C CA . GLY A 1 146 ? -2.816 2.369 -13.343 1.00 94.62 146 GLY A CA 1
ATOM 1134 C C . GLY A 1 146 ? -1.379 2.875 -13.234 1.00 94.62 146 GLY A C 1
ATOM 1135 O O . GLY A 1 146 ? -0.674 2.956 -14.236 1.00 94.62 146 GLY A O 1
ATOM 1136 N N . ASN A 1 147 ? -0.919 3.132 -12.010 1.00 92.88 147 ASN A N 1
ATOM 1137 C CA . ASN A 1 147 ? 0.398 3.715 -11.780 1.00 92.88 147 ASN A CA 1
ATOM 1138 C C . ASN A 1 147 ? 1.535 2.716 -12.022 1.00 92.88 147 ASN A C 1
ATOM 1140 O O . ASN A 1 147 ? 2.533 3.091 -12.627 1.00 92.88 147 ASN A O 1
ATOM 1144 N N . VAL A 1 148 ? 1.391 1.446 -11.621 1.00 88.62 148 VAL A N 1
ATOM 1145 C CA . VAL A 1 148 ? 2.421 0.421 -11.880 1.00 88.62 148 VAL A CA 1
ATOM 1146 C C . VAL A 1 148 ? 2.584 0.164 -13.378 1.00 88.62 148 VAL A C 1
ATOM 1148 O O . VAL A 1 148 ? 3.715 0.070 -13.847 1.00 88.62 148 VAL A O 1
ATOM 1151 N N . LEU A 1 149 ? 1.487 0.093 -14.141 1.00 94.31 149 LEU A N 1
ATOM 1152 C CA . LEU A 1 149 ? 1.572 -0.074 -15.596 1.00 94.31 149 LEU A CA 1
ATOM 1153 C C . LEU A 1 149 ? 2.164 1.162 -16.277 1.00 94.31 149 LEU A C 1
ATOM 1155 O O . LEU A 1 149 ? 2.983 1.016 -17.174 1.00 94.31 149 LEU A O 1
ATOM 1159 N N . LYS A 1 150 ? 1.819 2.370 -15.816 1.00 94.50 150 LYS A N 1
ATOM 1160 C CA . LYS A 1 150 ? 2.397 3.612 -16.343 1.00 94.50 150 LYS A CA 1
ATOM 1161 C C . LYS A 1 150 ? 3.906 3.711 -16.092 1.00 94.50 150 LYS A C 1
ATOM 1163 O O . LYS A 1 150 ? 4.627 4.138 -16.986 1.00 94.50 150 LYS A O 1
ATOM 1168 N N . ILE A 1 151 ? 4.371 3.298 -14.910 1.00 87.44 151 ILE A N 1
ATOM 1169 C CA . ILE A 1 151 ? 5.806 3.195 -14.595 1.00 87.44 151 ILE A CA 1
ATOM 1170 C C . ILE A 1 151 ? 6.476 2.214 -15.558 1.00 87.44 151 ILE A C 1
ATOM 1172 O O . ILE A 1 151 ? 7.451 2.569 -16.210 1.00 87.44 151 ILE A O 1
ATOM 1176 N N . PHE A 1 152 ? 5.914 1.010 -15.695 1.00 90.12 152 PHE A N 1
ATOM 1177 C CA . PHE A 1 152 ? 6.443 -0.007 -16.601 1.00 90.12 152 PHE A CA 1
ATOM 1178 C C . PHE A 1 152 ? 6.532 0.503 -18.049 1.00 90.12 152 PHE A C 1
ATOM 1180 O O . PHE A 1 152 ? 7.576 0.378 -18.682 1.00 90.12 152 PHE A O 1
ATOM 1187 N N . ASP A 1 153 ? 5.465 1.116 -18.564 1.00 92.75 153 ASP A N 1
ATOM 1188 C CA . ASP A 1 153 ? 5.421 1.647 -19.930 1.00 92.75 153 ASP A CA 1
ATOM 1189 C C . ASP A 1 153 ? 6.471 2.759 -20.135 1.00 92.75 153 ASP A C 1
ATOM 1191 O O . ASP A 1 153 ? 7.152 2.785 -21.163 1.00 92.75 153 ASP A O 1
ATOM 1195 N N . GLY A 1 154 ? 6.659 3.631 -19.137 1.00 88.94 154 GLY A N 1
ATOM 1196 C CA . GLY A 1 154 ? 7.705 4.655 -19.145 1.00 88.94 154 GLY A CA 1
ATOM 1197 C C . GLY A 1 154 ? 9.122 4.074 -19.130 1.00 88.94 154 GLY A C 1
ATOM 1198 O O . GLY A 1 154 ? 9.988 4.545 -19.871 1.00 88.94 154 GLY A O 1
ATOM 1199 N N . ASP A 1 155 ? 9.356 3.019 -18.347 1.00 86.94 155 ASP A N 1
ATOM 1200 C CA . ASP A 1 155 ? 10.642 2.318 -18.302 1.00 86.94 155 ASP A CA 1
ATOM 1201 C C . ASP A 1 155 ? 10.960 1.647 -19.652 1.00 86.94 155 ASP A C 1
ATOM 1203 O O . ASP A 1 155 ? 12.094 1.731 -20.132 1.00 86.94 155 ASP A O 1
ATOM 1207 N N . ILE A 1 156 ? 9.959 1.046 -20.314 1.00 92.62 156 ILE A N 1
ATOM 1208 C CA . ILE A 1 156 ? 10.102 0.482 -21.667 1.00 92.62 156 ILE A CA 1
ATOM 1209 C C . ILE A 1 156 ? 10.427 1.571 -22.692 1.00 92.62 156 ILE A C 1
ATOM 1211 O O . ILE A 1 156 ? 11.326 1.387 -23.512 1.00 92.62 156 ILE A O 1
ATOM 1215 N N . GLU A 1 157 ? 9.736 2.712 -22.653 1.00 92.06 157 GLU A N 1
ATOM 1216 C CA . GLU A 1 157 ? 10.015 3.838 -23.552 1.00 92.06 157 GLU A CA 1
ATOM 1217 C C . GLU A 1 157 ? 11.443 4.375 -23.352 1.00 92.06 157 GLU A C 1
ATOM 1219 O O . GLU A 1 157 ? 12.169 4.620 -24.320 1.00 92.06 157 GLU A O 1
ATOM 1224 N N . GLY A 1 158 ? 11.874 4.520 -22.095 1.00 89.25 158 GLY A N 1
ATOM 1225 C CA . GLY A 1 158 ? 13.236 4.919 -21.749 1.00 89.25 158 GLY A CA 1
ATOM 1226 C C . GLY A 1 158 ? 14.284 3.925 -22.257 1.00 89.25 158 GLY A C 1
ATOM 1227 O O . GLY A 1 158 ? 15.284 4.327 -22.858 1.00 89.25 158 GLY A O 1
ATOM 1228 N N . ALA A 1 159 ? 14.039 2.626 -22.078 1.00 88.94 159 ALA A N 1
ATOM 1229 C CA . ALA A 1 159 ? 14.919 1.573 -22.568 1.00 88.94 159 ALA A CA 1
ATOM 1230 C C . ALA A 1 159 ? 14.980 1.535 -24.105 1.00 88.94 159 ALA A C 1
ATOM 1232 O O . ALA A 1 159 ? 16.066 1.388 -24.663 1.00 88.94 159 ALA A O 1
ATOM 1233 N N . GLN A 1 160 ? 13.859 1.749 -24.800 1.00 93.81 160 GLN A N 1
ATOM 1234 C CA . GLN A 1 160 ? 13.825 1.818 -26.265 1.00 93.81 160 GLN A CA 1
ATOM 1235 C C . GLN A 1 160 ? 14.688 2.970 -26.794 1.00 93.81 160 GLN A C 1
ATOM 1237 O O . GLN A 1 160 ? 15.528 2.758 -27.670 1.00 93.81 160 GLN A O 1
ATOM 1242 N N . LYS A 1 161 ? 14.569 4.167 -26.202 1.00 92.12 161 LYS A N 1
ATOM 1243 C CA . LYS A 1 161 ? 15.429 5.320 -26.533 1.00 92.12 161 LYS A CA 1
ATOM 1244 C C . LYS A 1 161 ? 16.909 5.005 -26.321 1.00 92.12 161 LYS A C 1
ATOM 1246 O O . LYS A 1 161 ? 17.754 5.414 -27.116 1.00 92.12 161 LYS A O 1
ATOM 1251 N N . LEU A 1 162 ? 17.244 4.259 -25.267 1.00 88.88 162 LEU A N 1
ATOM 1252 C CA . LEU A 1 162 ? 18.621 3.834 -25.022 1.00 88.88 162 LEU A CA 1
ATOM 1253 C C . LEU A 1 162 ? 19.135 2.892 -26.122 1.00 88.88 162 LEU A C 1
ATOM 1255 O O . LEU A 1 162 ? 20.252 3.085 -26.601 1.00 88.88 162 LEU A O 1
ATOM 1259 N N . VAL A 1 163 ? 18.337 1.910 -26.555 1.00 91.25 163 VAL A N 1
ATOM 1260 C CA . VAL A 1 163 ? 18.705 1.018 -27.673 1.00 91.25 163 VAL A CA 1
ATOM 1261 C C . VAL A 1 163 ? 18.952 1.819 -28.956 1.00 91.25 163 VAL A C 1
ATOM 1263 O O . VAL A 1 163 ? 19.926 1.562 -29.666 1.00 91.25 163 VAL A O 1
ATOM 1266 N N . GLU A 1 164 ? 18.126 2.829 -29.231 1.00 92.00 164 GLU A N 1
ATOM 1267 C CA . GLU A 1 164 ? 18.287 3.719 -30.388 1.00 92.00 164 GLU A CA 1
ATOM 1268 C C . GLU A 1 164 ? 19.579 4.548 -30.324 1.00 92.00 164 GLU A C 1
ATOM 1270 O O . GLU A 1 164 ? 20.298 4.663 -31.322 1.00 92.00 164 GLU A O 1
ATOM 1275 N N . ILE A 1 165 ? 19.922 5.086 -29.149 1.00 91.19 165 ILE A N 1
ATOM 1276 C CA . ILE A 1 165 ? 21.196 5.787 -28.917 1.00 91.19 165 ILE A CA 1
ATOM 1277 C C . ILE A 1 165 ? 22.379 4.833 -29.145 1.00 91.19 165 ILE A C 1
ATOM 1279 O O . ILE A 1 165 ? 23.383 5.204 -29.757 1.00 91.19 165 ILE A O 1
ATOM 1283 N N . LEU A 1 166 ? 22.243 3.579 -28.714 1.00 89.00 166 LEU A N 1
ATOM 1284 C CA . LEU A 1 166 ? 23.240 2.518 -28.845 1.00 89.00 166 LEU A CA 1
ATOM 1285 C C . LEU A 1 166 ? 23.201 1.806 -30.211 1.00 89.00 166 LEU A C 1
ATOM 1287 O O . LEU A 1 166 ? 23.633 0.661 -30.325 1.00 89.00 166 LEU A O 1
ATOM 1291 N N . LYS A 1 167 ? 22.756 2.475 -31.284 1.00 88.25 167 LYS A N 1
ATOM 1292 C CA . LYS A 1 167 ? 22.604 1.873 -32.625 1.00 88.25 167 LYS A CA 1
ATOM 1293 C C . LYS A 1 167 ? 23.849 1.185 -33.202 1.00 88.25 167 LYS A C 1
ATOM 1295 O O . LYS A 1 167 ? 23.699 0.285 -34.018 1.00 88.25 167 LYS A O 1
ATOM 1300 N N . ASN A 1 168 ? 25.050 1.600 -32.793 1.00 90.94 168 ASN A N 1
ATOM 1301 C CA . ASN A 1 168 ? 26.326 1.023 -33.240 1.00 90.94 168 ASN A CA 1
ATOM 1302 C C . ASN A 1 168 ? 26.954 0.088 -32.190 1.00 90.94 168 ASN A C 1
ATOM 1304 O O . ASN A 1 168 ? 28.110 -0.309 -32.322 1.00 90.94 168 ASN A O 1
ATOM 1308 N N . HIS A 1 169 ? 26.233 -0.214 -31.109 1.00 90.25 169 HIS A N 1
ATOM 1309 C CA . HIS A 1 169 ? 26.724 -1.079 -30.050 1.00 90.25 169 HIS A CA 1
ATOM 1310 C C . HIS A 1 169 ? 26.786 -2.539 -30.540 1.00 90.25 169 HIS A C 1
ATOM 1312 O O . HIS A 1 169 ? 25.823 -3.000 -31.156 1.00 90.25 169 HIS A O 1
ATOM 1318 N N . PRO A 1 170 ? 27.852 -3.306 -30.231 1.00 90.75 170 PRO A N 1
ATOM 1319 C CA . PRO A 1 170 ? 27.998 -4.691 -30.697 1.00 90.75 170 PRO A CA 1
ATOM 1320 C C . PRO A 1 170 ? 26.828 -5.609 -30.318 1.00 90.75 170 PRO A C 1
ATOM 1322 O O . PRO A 1 170 ? 26.509 -6.546 -31.039 1.00 90.75 170 PRO A O 1
ATOM 1325 N N . ASN A 1 171 ? 26.162 -5.315 -29.197 1.00 90.62 171 ASN A N 1
ATOM 1326 C CA . ASN A 1 171 ? 25.017 -6.080 -28.700 1.00 90.62 171 ASN A CA 1
ATOM 1327 C C . ASN A 1 171 ? 23.650 -5.494 -29.093 1.00 90.62 171 ASN A C 1
ATOM 1329 O O . ASN A 1 171 ? 22.663 -5.865 -28.469 1.00 90.62 171 ASN A O 1
ATOM 1333 N N . LYS A 1 172 ? 23.550 -4.571 -30.060 1.00 91.94 172 LYS A N 1
ATOM 1334 C CA . LYS A 1 172 ? 22.286 -3.875 -30.379 1.00 91.94 172 LYS A CA 1
ATOM 1335 C C . LYS A 1 172 ? 21.106 -4.832 -30.603 1.00 91.94 172 LYS A C 1
ATOM 1337 O O . LYS A 1 172 ? 20.055 -4.645 -29.999 1.00 91.94 172 LYS A O 1
ATOM 1342 N N . ASP A 1 173 ? 21.282 -5.878 -31.406 1.00 94.00 173 ASP A N 1
ATOM 1343 C CA . ASP A 1 173 ? 20.187 -6.813 -31.701 1.00 94.00 173 ASP A CA 1
ATOM 1344 C C . ASP A 1 173 ? 19.798 -7.638 -30.465 1.00 94.00 173 ASP A C 1
ATOM 1346 O O . ASP A 1 173 ? 18.616 -7.850 -30.202 1.00 94.00 173 ASP A O 1
ATOM 1350 N N . ARG A 1 174 ? 20.782 -8.023 -29.635 1.00 94.94 174 ARG A N 1
ATOM 1351 C CA . ARG A 1 174 ? 20.534 -8.683 -28.339 1.00 94.94 174 ARG A CA 1
ATOM 1352 C C . ARG A 1 174 ? 19.800 -7.757 -27.367 1.00 94.94 174 ARG A C 1
ATOM 1354 O O . ARG A 1 174 ? 18.933 -8.219 -26.633 1.00 94.94 174 ARG A O 1
ATOM 1361 N N . LEU A 1 175 ? 20.134 -6.465 -27.361 1.00 92.81 175 LEU A N 1
ATOM 1362 C CA . LEU A 1 175 ? 19.459 -5.451 -26.551 1.00 92.81 175 LEU A CA 1
ATOM 1363 C C . LEU A 1 175 ? 17.997 -5.294 -26.967 1.00 92.81 175 LEU A C 1
ATOM 1365 O O . LEU A 1 175 ? 17.130 -5.317 -26.099 1.00 92.81 175 LEU A O 1
ATOM 1369 N N . GLN A 1 176 ? 17.719 -5.185 -28.270 1.00 96.88 176 GLN A N 1
ATOM 1370 C CA . GLN A 1 176 ? 16.345 -5.089 -28.764 1.00 96.88 176 GLN A CA 1
ATOM 1371 C C . GLN A 1 176 ? 15.546 -6.355 -28.439 1.00 96.88 176 GLN A C 1
ATOM 1373 O O . GLN A 1 176 ? 14.461 -6.251 -27.880 1.00 96.88 176 GLN A O 1
ATOM 1378 N N . ALA A 1 177 ? 16.106 -7.543 -28.689 1.00 97.19 177 ALA A N 1
ATOM 1379 C CA . ALA A 1 177 ? 15.437 -8.804 -28.369 1.00 97.19 177 ALA A CA 1
ATOM 1380 C C . ALA A 1 177 ? 15.098 -8.913 -26.873 1.00 97.19 177 ALA A C 1
ATOM 1382 O O . ALA A 1 177 ? 13.981 -9.275 -26.507 1.00 97.19 177 ALA A O 1
ATOM 1383 N N . LYS A 1 178 ? 16.036 -8.533 -25.993 1.00 95.50 178 LYS A N 1
ATOM 1384 C CA . LYS A 1 178 ? 15.800 -8.550 -24.546 1.00 95.50 178 LYS A CA 1
ATOM 1385 C C . LYS A 1 178 ? 14.760 -7.513 -24.116 1.00 95.50 178 LYS A C 1
ATOM 1387 O O . LYS A 1 178 ? 13.952 -7.790 -23.235 1.00 95.50 178 LYS A O 1
ATOM 1392 N N . LEU A 1 179 ? 14.750 -6.336 -24.740 1.00 95.69 179 LEU A N 1
ATOM 1393 C CA . LEU A 1 179 ? 13.720 -5.329 -24.501 1.00 95.69 179 LEU A CA 1
ATOM 1394 C C . LEU A 1 179 ? 12.331 -5.823 -24.929 1.00 95.69 179 LEU A C 1
ATOM 1396 O O . LEU A 1 179 ? 11.362 -5.608 -24.202 1.00 95.69 179 LEU A O 1
ATOM 1400 N N . ASP A 1 180 ? 12.233 -6.533 -26.052 1.00 97.88 180 ASP A N 1
ATOM 1401 C CA . ASP A 1 180 ? 10.979 -7.129 -26.516 1.00 97.88 180 ASP A CA 1
ATOM 1402 C C . ASP A 1 180 ? 10.476 -8.213 -25.543 1.00 97.88 180 ASP A C 1
ATOM 1404 O O . ASP A 1 180 ? 9.282 -8.261 -25.239 1.00 97.88 180 ASP A O 1
ATOM 1408 N N . GLU A 1 181 ? 11.372 -9.034 -24.977 1.00 97.38 181 GLU A N 1
ATOM 1409 C CA . GLU A 1 181 ? 11.029 -9.981 -23.903 1.00 97.38 181 GLU A CA 1
ATOM 1410 C C . GLU A 1 181 ? 10.435 -9.270 -22.679 1.00 97.38 181 GLU A C 1
ATOM 1412 O O . GLU A 1 181 ? 9.400 -9.698 -22.164 1.00 97.38 181 GLU A O 1
ATOM 1417 N N . ILE A 1 182 ? 11.051 -8.166 -22.233 1.00 93.62 182 ILE A N 1
ATOM 1418 C CA . ILE A 1 182 ? 10.530 -7.368 -21.114 1.00 93.62 182 ILE A CA 1
ATOM 1419 C C . ILE A 1 182 ? 9.162 -6.799 -21.488 1.00 93.62 182 ILE A C 1
ATOM 1421 O O . ILE A 1 182 ? 8.207 -6.969 -20.736 1.00 93.62 182 ILE A O 1
ATOM 1425 N N . LYS A 1 183 ? 9.031 -6.174 -22.662 1.00 96.69 183 LYS A N 1
ATOM 1426 C CA . LYS A 1 183 ? 7.779 -5.575 -23.144 1.00 96.69 183 LYS A CA 1
ATOM 1427 C C . LYS A 1 183 ? 6.631 -6.587 -23.179 1.00 96.69 183 LYS A C 1
ATOM 1429 O O . LYS A 1 183 ? 5.512 -6.254 -22.788 1.00 96.69 183 LYS A O 1
ATOM 1434 N N . ASN A 1 184 ? 6.904 -7.832 -23.563 1.00 97.62 184 ASN A N 1
ATOM 1435 C CA . ASN A 1 184 ? 5.908 -8.904 -23.583 1.00 97.62 184 ASN A CA 1
ATOM 1436 C C . ASN A 1 184 ? 5.375 -9.268 -22.182 1.00 97.62 184 ASN A C 1
ATOM 1438 O O . ASN A 1 184 ? 4.258 -9.776 -22.075 1.00 97.62 184 ASN A O 1
ATOM 1442 N N . LYS A 1 185 ? 6.096 -8.939 -21.099 1.00 96.00 185 LYS A N 1
ATOM 1443 C CA . LYS A 1 185 ? 5.630 -9.129 -19.712 1.00 96.00 185 LYS A CA 1
ATOM 1444 C C . LYS A 1 185 ? 4.569 -8.130 -19.257 1.00 96.00 185 LYS A C 1
ATOM 1446 O O . LYS A 1 185 ? 3.985 -8.320 -18.190 1.00 96.00 185 LYS A O 1
ATOM 1451 N N . ARG A 1 186 ? 4.250 -7.107 -20.058 1.00 96.94 186 ARG A N 1
ATOM 1452 C CA . ARG A 1 186 ? 3.211 -6.121 -19.723 1.00 96.94 186 ARG A CA 1
ATOM 1453 C C . ARG A 1 186 ? 1.855 -6.770 -19.427 1.00 96.94 186 ARG A C 1
ATOM 1455 O O . ARG A 1 186 ? 1.216 -6.430 -18.435 1.00 96.94 186 ARG A O 1
ATOM 1462 N N . ASN A 1 187 ? 1.428 -7.717 -20.266 1.00 97.44 187 ASN A N 1
ATOM 1463 C CA . ASN A 1 187 ? 0.130 -8.386 -20.120 1.00 97.44 187 ASN A CA 1
ATOM 1464 C C . ASN A 1 187 ? 0.094 -9.317 -18.899 1.00 97.44 187 ASN A C 1
ATOM 1466 O O . ASN A 1 187 ? -0.929 -9.389 -18.214 1.00 97.44 187 ASN A O 1
ATOM 1470 N N . ASP A 1 188 ? 1.213 -9.982 -18.594 1.00 97.12 188 ASP A N 1
ATOM 1471 C CA . ASP A 1 188 ? 1.367 -10.793 -17.380 1.00 97.12 188 ASP A CA 1
ATOM 1472 C C . ASP A 1 188 ? 1.235 -9.908 -16.131 1.00 97.12 188 ASP A C 1
ATOM 1474 O O . ASP A 1 188 ? 0.520 -10.250 -15.186 1.00 97.12 188 ASP A O 1
ATOM 1478 N N . LEU A 1 189 ? 1.879 -8.734 -16.145 1.00 93.38 189 LEU A N 1
ATOM 1479 C CA . LEU A 1 189 ? 1.842 -7.772 -15.046 1.00 93.38 189 LEU A CA 1
ATOM 1480 C C . LEU A 1 189 ? 0.435 -7.200 -14.848 1.00 93.38 189 LEU A C 1
ATOM 1482 O O . LEU A 1 189 ? -0.063 -7.158 -13.722 1.00 93.38 189 LEU A O 1
ATOM 1486 N N . GLU A 1 190 ? -0.231 -6.800 -15.931 1.00 97.62 190 GLU A N 1
ATOM 1487 C CA . GLU A 1 190 ? -1.611 -6.314 -15.889 1.00 97.62 190 GLU A CA 1
ATOM 1488 C C . GLU A 1 190 ? -2.570 -7.383 -15.348 1.00 97.62 190 GLU A C 1
ATOM 1490 O O . GLU A 1 190 ? -3.365 -7.104 -14.446 1.00 97.62 190 GLU A O 1
ATOM 1495 N N . SER A 1 191 ? -2.444 -8.625 -15.820 1.00 97.81 191 SER A N 1
ATOM 1496 C CA . SER A 1 191 ? -3.259 -9.751 -15.351 1.00 97.81 191 SER A CA 1
ATOM 1497 C C . SER A 1 191 ? -3.036 -10.031 -13.862 1.00 97.81 191 SER A C 1
ATOM 1499 O O . SER A 1 191 ? -3.997 -10.210 -13.107 1.00 97.81 191 SER A O 1
ATOM 1501 N N . ALA A 1 192 ? -1.781 -9.999 -13.403 1.00 92.75 192 ALA A N 1
ATOM 1502 C CA . ALA A 1 192 ? -1.451 -10.154 -11.990 1.00 92.75 192 ALA A CA 1
ATOM 1503 C C . ALA A 1 192 ? -2.061 -9.029 -11.133 1.00 92.75 192 ALA A C 1
ATOM 1505 O O . ALA A 1 192 ? -2.657 -9.306 -10.090 1.00 92.75 192 ALA A O 1
ATOM 1506 N N . LEU A 1 193 ? -1.999 -7.773 -11.588 1.00 92.56 193 LEU A N 1
ATOM 1507 C CA . LEU A 1 193 ? -2.600 -6.623 -10.900 1.00 92.56 193 LEU A CA 1
ATOM 1508 C C . LEU A 1 193 ? -4.132 -6.721 -10.828 1.00 92.56 193 LEU A C 1
ATOM 1510 O O . LEU A 1 193 ? -4.714 -6.443 -9.779 1.00 92.56 193 LEU A O 1
ATOM 1514 N N . ILE A 1 194 ? -4.788 -7.161 -11.906 1.00 97.25 194 ILE A N 1
ATOM 1515 C CA . ILE A 1 194 ? -6.242 -7.393 -11.938 1.00 97.25 194 ILE A CA 1
ATOM 1516 C C . ILE A 1 194 ? -6.645 -8.498 -10.956 1.00 97.25 194 ILE A C 1
ATOM 1518 O O . ILE A 1 194 ? -7.671 -8.371 -10.286 1.00 97.25 194 ILE A O 1
ATOM 1522 N N . SER A 1 195 ? -5.824 -9.545 -10.822 1.00 97.00 195 SER A N 1
ATOM 1523 C CA . SER A 1 195 ? -6.075 -10.650 -9.888 1.00 97.00 195 SER A CA 1
ATOM 1524 C C . SER A 1 195 ? -5.976 -10.254 -8.409 1.00 97.00 195 SER A C 1
ATOM 1526 O O . SER A 1 195 ? -6.417 -11.014 -7.549 1.00 97.00 195 SER A O 1
ATOM 1528 N N . ARG A 1 196 ? -5.401 -9.077 -8.102 1.00 94.44 196 ARG A N 1
ATOM 1529 C CA . ARG A 1 196 ? -5.177 -8.573 -6.731 1.00 94.44 196 ARG A CA 1
ATOM 1530 C C . ARG A 1 196 ? -4.368 -9.532 -5.851 1.00 94.44 196 ARG A C 1
ATOM 1532 O O . ARG A 1 196 ? -4.498 -9.525 -4.628 1.00 94.44 196 ARG A O 1
ATOM 1539 N N . ASN A 1 197 ? -3.545 -10.371 -6.472 1.00 89.19 197 ASN A N 1
ATOM 1540 C CA . ASN A 1 197 ? -2.746 -11.375 -5.792 1.00 89.19 197 ASN A CA 1
ATOM 1541 C C . ASN A 1 197 ? -1.296 -10.895 -5.694 1.00 89.19 197 ASN A C 1
ATOM 1543 O O . ASN A 1 197 ? -0.549 -10.937 -6.671 1.00 89.19 197 ASN A O 1
ATOM 1547 N N . ASP A 1 198 ? -0.894 -10.465 -4.498 1.00 82.62 198 ASP A N 1
ATOM 1548 C CA . ASP A 1 198 ? 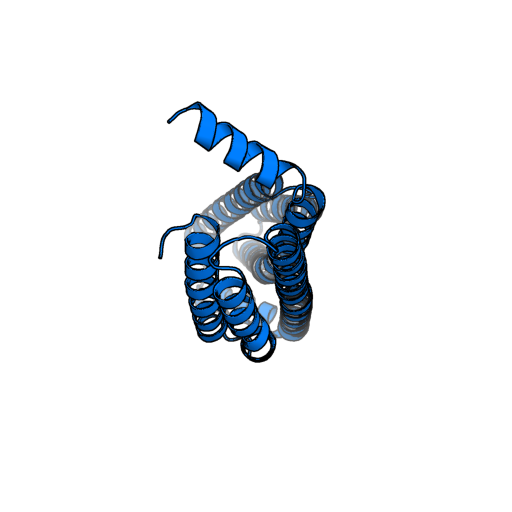0.454 -9.948 -4.256 1.00 82.62 198 ASP A CA 1
ATOM 1549 C C . ASP A 1 198 ? 1.560 -10.965 -4.574 1.00 82.62 198 ASP A C 1
ATOM 1551 O O . ASP A 1 198 ? 2.617 -10.567 -5.053 1.00 82.62 198 ASP A O 1
ATOM 1555 N N . ILE A 1 199 ? 1.318 -12.269 -4.395 1.00 86.88 199 ILE A N 1
ATOM 1556 C CA . ILE A 1 199 ? 2.299 -13.316 -4.726 1.00 86.88 199 ILE A CA 1
ATOM 1557 C C . ILE A 1 199 ? 2.519 -13.379 -6.241 1.00 86.88 199 ILE A C 1
ATOM 1559 O O . ILE A 1 199 ? 3.660 -13.428 -6.699 1.00 86.88 199 ILE A O 1
ATOM 1563 N N . LEU A 1 200 ? 1.438 -13.345 -7.029 1.00 87.06 200 LEU A N 1
ATOM 1564 C CA . LEU A 1 200 ? 1.533 -13.327 -8.493 1.00 87.06 200 LEU A CA 1
ATOM 1565 C C . LEU A 1 200 ? 2.192 -12.041 -8.996 1.00 87.06 200 LEU A C 1
ATOM 1567 O O . LEU A 1 200 ? 3.048 -12.105 -9.874 1.00 87.06 200 LEU A O 1
ATOM 1571 N N . ILE A 1 201 ? 1.836 -10.890 -8.417 1.00 81.75 201 ILE A N 1
ATOM 1572 C CA . ILE A 1 201 ? 2.440 -9.598 -8.766 1.00 81.75 201 ILE A CA 1
ATOM 1573 C C . ILE A 1 201 ? 3.951 -9.636 -8.511 1.00 81.75 201 ILE A C 1
ATOM 1575 O O . ILE A 1 201 ? 4.722 -9.321 -9.414 1.00 81.75 201 ILE A O 1
ATOM 1579 N N . LEU A 1 202 ? 4.378 -10.082 -7.325 1.00 80.56 202 LEU A N 1
ATOM 1580 C CA . LEU A 1 202 ? 5.797 -10.200 -6.976 1.00 80.56 202 LEU A CA 1
ATOM 1581 C C . LEU A 1 202 ? 6.542 -11.161 -7.903 1.00 80.56 202 LEU A C 1
ATOM 1583 O O . LEU A 1 202 ? 7.656 -10.858 -8.326 1.00 80.56 202 LEU A O 1
ATOM 1587 N N . LYS A 1 203 ? 5.927 -12.297 -8.253 1.00 87.44 203 LYS A N 1
ATOM 1588 C CA . LYS A 1 203 ? 6.513 -13.256 -9.194 1.00 87.44 203 LYS A CA 1
ATOM 1589 C C . LYS A 1 203 ? 6.791 -12.602 -10.550 1.00 87.44 203 LYS A C 1
ATOM 1591 O O . LYS A 1 203 ? 7.926 -12.643 -11.015 1.00 87.44 203 LYS A O 1
ATOM 1596 N N . VAL A 1 204 ? 5.787 -11.963 -11.156 1.00 82.69 204 VAL A N 1
ATOM 1597 C CA . VAL A 1 204 ? 5.944 -11.310 -12.468 1.00 82.69 204 VAL A CA 1
ATOM 1598 C C . VAL A 1 204 ? 6.958 -10.165 -12.397 1.00 82.69 204 VAL A C 1
ATOM 1600 O O . VAL A 1 204 ? 7.810 -10.040 -13.272 1.00 82.69 204 VAL A O 1
ATOM 1603 N N . GLN A 1 205 ? 6.925 -9.357 -11.335 1.00 84.25 205 GLN A N 1
ATOM 1604 C CA . GLN A 1 205 ? 7.903 -8.285 -11.128 1.00 84.25 205 GLN A CA 1
ATOM 1605 C C . GLN A 1 205 ? 9.335 -8.818 -10.984 1.00 84.25 205 GLN A C 1
ATOM 1607 O O . GLN A 1 205 ? 10.265 -8.205 -11.503 1.00 84.25 205 GLN A O 1
ATOM 1612 N N . SER A 1 206 ? 9.525 -9.968 -10.332 1.00 83.19 206 SER A N 1
ATOM 1613 C CA . SER A 1 206 ? 10.832 -10.627 -10.243 1.00 83.19 206 SER A CA 1
ATOM 1614 C C . SER A 1 206 ? 11.324 -11.113 -11.606 1.00 83.19 206 SER A C 1
ATOM 1616 O O . SER A 1 206 ? 12.501 -10.951 -11.915 1.00 83.19 206 SER A O 1
ATOM 1618 N N . GLU A 1 207 ? 10.446 -11.693 -12.428 1.00 88.56 207 GLU A N 1
ATOM 1619 C CA . GLU A 1 207 ? 10.785 -12.111 -13.796 1.00 88.56 207 GLU A CA 1
ATOM 1620 C C . GLU A 1 207 ? 11.202 -10.906 -14.654 1.00 88.56 207 GLU A C 1
ATOM 1622 O O . GLU A 1 207 ? 12.242 -10.946 -15.309 1.00 88.56 207 GLU A O 1
ATOM 1627 N N . ILE A 1 208 ? 10.445 -9.803 -14.586 1.00 88.00 208 ILE A N 1
ATOM 1628 C CA . ILE A 1 208 ? 10.798 -8.531 -15.236 1.00 88.00 208 ILE A CA 1
ATOM 1629 C C . ILE A 1 208 ? 12.160 -8.028 -14.741 1.00 88.00 208 ILE A C 1
ATOM 1631 O O . ILE A 1 208 ? 12.995 -7.629 -15.549 1.00 88.00 208 ILE A O 1
ATOM 1635 N N . GLY A 1 209 ? 12.406 -8.069 -13.428 1.00 81.31 209 GLY A N 1
ATOM 1636 C CA . GLY A 1 209 ? 13.660 -7.618 -12.823 1.00 81.31 209 GLY A CA 1
ATOM 1637 C C . GLY A 1 209 ? 14.886 -8.395 -13.310 1.00 81.31 209 GLY A C 1
ATOM 1638 O O . GLY A 1 209 ? 15.913 -7.785 -13.603 1.00 81.31 209 GLY A O 1
ATOM 1639 N N . LEU A 1 210 ? 14.773 -9.718 -13.460 1.00 86.19 210 LEU A N 1
ATOM 1640 C CA . LEU A 1 210 ? 15.843 -10.554 -14.018 1.00 86.19 210 LEU A CA 1
ATOM 1641 C C . LEU A 1 210 ? 16.141 -10.186 -15.478 1.00 86.19 210 LEU A C 1
ATOM 1643 O O . LEU A 1 210 ? 17.300 -9.974 -15.837 1.00 86.19 210 LEU A O 1
ATOM 1647 N N . LEU A 1 211 ? 15.104 -10.022 -16.302 1.00 90.19 211 LEU A N 1
ATOM 1648 C CA . LEU A 1 211 ? 15.262 -9.611 -17.701 1.00 90.19 211 LEU A CA 1
ATOM 1649 C C . LEU A 1 211 ? 15.871 -8.204 -17.822 1.00 90.19 211 LEU A C 1
ATOM 1651 O O . LEU A 1 211 ? 16.752 -7.976 -18.652 1.00 90.19 211 LEU A O 1
ATOM 1655 N N . ALA A 1 212 ? 15.453 -7.267 -16.969 1.00 86.94 212 ALA A N 1
ATOM 1656 C CA . ALA A 1 212 ? 16.012 -5.918 -16.915 1.00 86.94 212 ALA A CA 1
ATOM 1657 C C . ALA A 1 212 ? 17.491 -5.921 -16.486 1.00 86.94 212 ALA A C 1
ATOM 1659 O O . ALA A 1 212 ? 18.295 -5.149 -17.013 1.00 86.94 212 ALA A O 1
ATOM 1660 N N . GLN A 1 213 ? 17.880 -6.816 -15.572 1.00 87.69 213 GLN A N 1
ATOM 1661 C CA . GLN A 1 213 ? 19.278 -7.005 -15.191 1.00 87.69 213 GLN A CA 1
ATOM 1662 C C . GLN A 1 213 ? 20.115 -7.538 -16.363 1.00 87.69 213 GLN A C 1
ATOM 1664 O O . GLN A 1 213 ? 21.215 -7.037 -16.609 1.00 87.69 213 GLN A O 1
ATOM 1669 N N . GLU A 1 214 ? 19.604 -8.520 -17.109 1.00 89.88 214 GLU A N 1
ATOM 1670 C CA . GLU A 1 214 ? 20.253 -9.020 -18.327 1.00 89.88 214 GLU A CA 1
ATOM 1671 C C . GLU A 1 214 ? 20.403 -7.919 -19.383 1.00 89.88 214 GLU A C 1
ATOM 1673 O O . GLU A 1 214 ? 21.486 -7.750 -19.947 1.00 89.88 214 GLU A O 1
ATOM 1678 N N . PHE A 1 215 ? 19.355 -7.120 -19.601 1.00 88.62 215 PHE A N 1
ATOM 1679 C CA . PHE A 1 215 ? 19.405 -5.953 -20.480 1.00 88.62 215 PHE A CA 1
ATOM 1680 C C . PHE A 1 215 ? 20.509 -4.975 -20.045 1.00 88.62 215 PHE A C 1
ATOM 1682 O O . PHE A 1 215 ? 21.353 -4.587 -20.854 1.00 88.62 215 PHE A O 1
ATOM 1689 N N . GLY A 1 216 ? 20.580 -4.639 -18.754 1.00 86.31 216 GLY A N 1
ATOM 1690 C CA . GLY A 1 216 ? 21.628 -3.774 -18.203 1.00 86.31 216 GLY A CA 1
ATOM 1691 C C . GLY A 1 216 ? 23.047 -4.338 -18.373 1.00 86.31 216 GLY A C 1
ATOM 1692 O O . GLY A 1 216 ? 23.980 -3.589 -18.673 1.00 86.31 216 GLY A O 1
ATOM 1693 N N . ASN A 1 217 ? 23.223 -5.655 -18.246 1.00 89.19 217 ASN A N 1
ATOM 1694 C CA . ASN A 1 217 ? 24.503 -6.321 -18.499 1.00 89.19 217 ASN A CA 1
ATOM 1695 C C . ASN A 1 217 ? 24.926 -6.198 -19.972 1.00 89.19 217 ASN A C 1
ATOM 1697 O O . ASN A 1 217 ? 26.072 -5.833 -20.250 1.00 89.19 217 ASN A O 1
ATOM 1701 N N . LEU A 1 218 ? 23.992 -6.396 -20.908 1.00 88.56 218 LEU A N 1
ATOM 1702 C CA . LEU A 1 218 ? 24.239 -6.215 -22.340 1.00 88.56 218 LEU A CA 1
ATOM 1703 C C . LEU A 1 218 ? 24.629 -4.772 -22.684 1.00 88.56 218 LEU A C 1
ATOM 1705 O O . LEU A 1 218 ? 25.541 -4.583 -23.493 1.00 88.56 218 LEU A O 1
ATOM 1709 N N . VAL A 1 219 ? 23.992 -3.777 -22.050 1.00 87.38 219 VAL A N 1
ATOM 1710 C CA . VAL A 1 219 ? 24.342 -2.347 -22.183 1.00 87.38 219 VAL A CA 1
ATOM 1711 C C . VAL A 1 219 ? 25.765 -2.092 -21.686 1.00 87.38 219 VAL A C 1
ATOM 1713 O O . VAL A 1 219 ? 26.514 -1.339 -22.299 1.00 87.38 219 VAL A O 1
ATOM 1716 N N . ALA A 1 220 ? 26.164 -2.738 -20.590 1.00 86.69 220 ALA A N 1
ATOM 1717 C CA . ALA A 1 220 ? 27.501 -2.606 -20.015 1.00 86.69 220 ALA A CA 1
ATOM 1718 C C . ALA A 1 220 ? 28.592 -3.387 -20.777 1.00 86.69 220 ALA A C 1
ATOM 1720 O O . ALA A 1 220 ? 29.741 -3.404 -20.331 1.00 86.69 220 ALA A O 1
ATOM 1721 N N . GLY A 1 221 ? 28.250 -4.068 -21.878 1.00 80.38 221 GLY A N 1
ATOM 1722 C CA . GLY A 1 221 ? 29.173 -4.938 -22.612 1.00 80.38 221 GLY A CA 1
ATOM 1723 C C . GLY A 1 221 ? 29.577 -6.196 -21.836 1.00 80.38 221 GLY A C 1
ATOM 1724 O O . GLY A 1 221 ? 30.600 -6.802 -22.139 1.00 80.38 221 GLY A O 1
ATOM 1725 N N . LYS A 1 222 ? 28.800 -6.575 -20.815 1.00 68.19 222 LYS A N 1
ATOM 1726 C CA . LYS A 1 222 ? 28.995 -7.788 -20.021 1.00 68.19 222 LYS A CA 1
ATOM 1727 C C . LYS A 1 222 ? 28.022 -8.849 -20.523 1.00 68.19 222 LYS A C 1
ATOM 1729 O O . LYS A 1 222 ? 26.842 -8.794 -20.195 1.00 68.19 222 LYS A O 1
ATOM 1734 N N . GLY A 1 223 ? 28.493 -9.806 -21.312 1.00 58.91 223 GLY A N 1
ATOM 1735 C CA . GLY A 1 223 ? 27.684 -10.955 -21.729 1.00 58.91 223 GLY A CA 1
ATOM 1736 C C . GLY A 1 223 ? 28.131 -11.564 -23.035 1.00 58.91 223 GLY A C 1
ATOM 1737 O O . GLY A 1 223 ? 29.254 -11.253 -23.477 1.00 58.91 223 GLY A O 1
#

Secondary structure (DSSP, 8-state):
-HHHHHHHHHHHHSSSHHHHHHHHHHHHHHHHHHHHHHHHHHHHHHHHHHHHHHHHHS--HHHHHHHHHHHHHHHHHHT--SHHHHHHHHHHHHHHHHHHHHHHHHHHHHTT--HHHHHHHHHHHHHHHHHHHHHHHHHHHHHHHHHHHHHHHHHHHHHHHHHHHTTT-TTHHHHHHHHHHHHHTHHHHHHHHHHT-HHHHHHHHHHHHHHHHHHHHHHTT--

Foldseek 3Di:
DVVVVVVVCVVCVPLCPVLVVLLQQLVLQLVLLVVLLVLVLLLLLLVLLLVQLCVQPVDSPVSVVLSVQLVVLNVLLNVDRGPVSNVVSVVSSVVSSVVNVVVSVVSCVVRVHDPVVSVVSSVVSCVVCVVVSVVSVVVSLVSCLVSVLVSLVSVLVVLVVVLVVCVVPPCSVVLVVLSVVLVVLSVQLNVQSVVVDPVSNVVSVVVSVVSVVVSVCVSVVHD

Sequence (223 aa):
MKKLFLFFLITLLLLSSVAAQSNLDLQLEVRLANLERMARPIEITMYAMTSYIGEINGDASNMQSLKSGFLDAKSALRAAKTHPELDAKIQAAGAIVGKFSEEYKSQFNANKGNALVALKKIGDAWKLAKPEFDSLANTYWQVRKGNVLKIFDGDIEGAQKLVEILKNHPNKDRLQAKLDEIKNKRNDLESALISRNDILILKVQSEIGLLAQEFGNLVAGKG

pLDDT: mean 86.44, std 18.16, range [23.45, 98.0]